Protein AF-A0A0D7AFC8-F1 (afdb_monomer)

pLDDT: mean 70.78, std 16.44, range [33.38, 91.06]

Solvent-accessible surface area (backbone atoms only — not comparable to full-atom values): 15490 Å² total; per-residue (Å²): 134,84,82,78,80,70,77,80,71,70,56,62,35,82,49,77,94,44,38,71,63,29,52,57,39,50,52,52,54,30,49,77,70,73,20,37,45,47,73,70,63,73,47,41,63,66,60,44,49,52,50,47,51,52,46,58,63,51,59,78,77,57,95,83,78,91,88,75,57,93,81,66,42,51,67,58,44,44,53,49,35,51,49,59,53,56,73,32,40,27,69,70,56,53,49,51,53,44,40,72,74,75,46,57,46,83,88,54,100,85,62,53,71,67,57,52,53,48,50,54,51,51,48,44,51,53,46,35,74,75,36,95,78,59,48,54,40,56,46,21,51,53,55,56,67,15,46,47,82,49,85,67,46,39,60,48,44,54,50,56,66,72,67,56,53,98,89,54,79,62,38,39,67,59,48,48,52,54,51,53,52,49,54,53,45,63,78,58,64,68,91,83,88,79,95,73,95,79,77,86,84,69,84,29,56,13,92,90,68,44,85,40,100,44,34,46,66,59,50,51,53,52,51,52,53,52,54,50,54,56,54,58,57,65,64,69,76,76,81,86,82,88,75,90,78,90,78,89,78,92,88,134

Sequence (252 aa):
MAESTQPSACPVLTGENNFTIWKIRIKAKLASAKVAGIAYGIDTRESITAAVAAATAASISTVGLSTIQPTDSWDIRDQKAHGIIVEHLSDSLVMALVIENHMKWDGIVGESLTDHITRIRSLGSQLRSMTKSVDDEFAAFLLLHSLPSEEPWSTLRTSILNSIPANSKLTFTDAETRIMLQASSTSSSSPAPASKARKLRVTKHCEVHGDCGHSTEDCNALKAAKSARSAGKAAKAKVKVGSSDSDSDSDI

Secondary structure (DSSP, 8-state):
--------PPPPB-SHHHHHHHHHHHHHHHHHTT-HHHHTTSS-HHHHHHHHHHHHHHTTT-S---S--TT--HHHHHHHHHHHHHHTB-HHHHHHHHHHHHS----STTS-HHHHHHHHHHHHHHHHHH-TT--HHHHHHHHHHHS-SSTTHHHHHHHHHHTS-TT----HHHHHHHHHHHHHHHHH-S---SS---------EETTTEE-SS-HHHHHHHHHHHHHHHHHHHHTTSS-------------

Organism: NCBI:txid1128425

Mean predicted aligned error: 20.65 Å

Structure (mmCIF, N/CA/C/O backbone):
data_AF-A0A0D7AFC8-F1
#
_entry.id   AF-A0A0D7AFC8-F1
#
loop_
_atom_site.group_PDB
_atom_site.id
_atom_site.type_symbol
_atom_site.label_atom_id
_atom_site.label_alt_id
_atom_site.label_comp_id
_atom_site.label_asym_id
_atom_site.label_entity_id
_atom_site.label_seq_id
_atom_site.pdbx_PDB_ins_code
_atom_site.Cartn_x
_atom_site.Cartn_y
_atom_site.Cartn_z
_atom_site.occupancy
_atom_site.B_iso_or_equiv
_atom_site.auth_seq_id
_atom_site.auth_comp_id
_atom_site.auth_asym_id
_atom_site.auth_atom_id
_atom_site.pdbx_PDB_model_num
ATOM 1 N N . MET A 1 1 ? 0.749 -40.251 -30.154 1.00 34.06 1 MET A N 1
ATOM 2 C CA . MET A 1 1 ? 0.420 -39.613 -28.866 1.00 34.06 1 MET A CA 1
ATOM 3 C C . MET A 1 1 ? 1.149 -38.285 -28.829 1.00 34.06 1 MET A C 1
ATOM 5 O O . MET A 1 1 ? 2.367 -38.293 -28.916 1.00 34.06 1 MET A O 1
ATOM 9 N N . ALA A 1 2 ? 0.423 -37.168 -28.852 1.00 34.78 2 ALA A N 1
ATOM 10 C CA . ALA A 1 2 ? 1.022 -35.841 -28.755 1.00 34.78 2 ALA A CA 1
ATOM 11 C C . ALA A 1 2 ? 1.069 -35.462 -27.272 1.00 34.78 2 ALA A C 1
ATOM 13 O O . ALA A 1 2 ? 0.046 -35.108 -26.685 1.00 34.78 2 ALA A O 1
ATOM 14 N N . GLU A 1 3 ? 2.247 -35.620 -26.672 1.00 33.38 3 GLU A N 1
ATOM 15 C CA . GLU A 1 3 ? 2.567 -35.095 -25.348 1.00 33.38 3 GLU A CA 1
ATOM 16 C C . GLU A 1 3 ? 2.323 -33.583 -25.385 1.00 33.38 3 GLU A C 1
ATOM 18 O O . GLU A 1 3 ? 3.039 -32.824 -26.041 1.00 33.38 3 GLU A O 1
ATOM 23 N N . SER A 1 4 ? 1.238 -33.146 -24.755 1.00 39.28 4 SER A N 1
ATOM 24 C CA . SER A 1 4 ?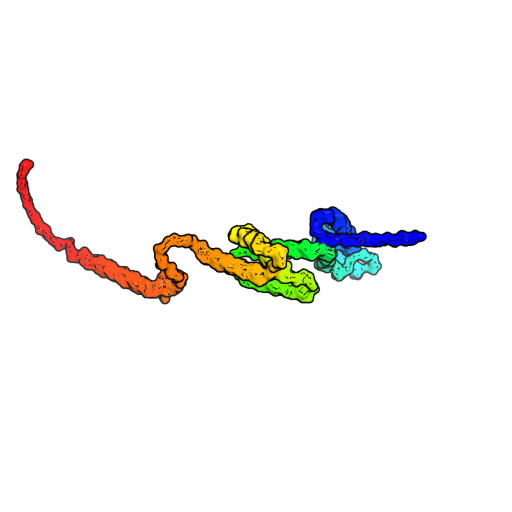 0.919 -31.732 -24.627 1.00 39.28 4 SER A CA 1
ATOM 25 C C . SER A 1 4 ? 1.828 -31.161 -23.548 1.00 39.28 4 SER A C 1
ATOM 27 O O . SER A 1 4 ? 1.472 -31.154 -22.372 1.00 39.28 4 SER A O 1
ATOM 29 N N . THR A 1 5 ? 3.027 -30.726 -23.941 1.00 40.16 5 THR A N 1
ATOM 30 C CA . THR A 1 5 ? 3.940 -29.959 -23.089 1.00 40.16 5 THR A CA 1
ATOM 31 C C . THR A 1 5 ? 3.217 -28.696 -22.635 1.0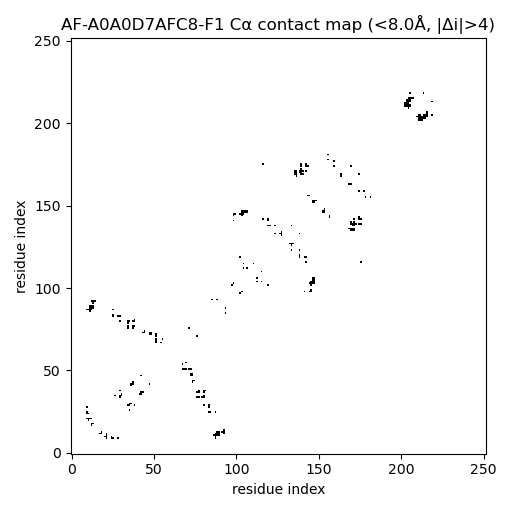0 40.16 5 THR A C 1
ATOM 33 O O . THR A 1 5 ? 3.169 -27.699 -23.357 1.00 40.16 5 THR A O 1
ATOM 36 N N . GLN A 1 6 ? 2.609 -28.735 -21.447 1.00 41.72 6 GLN A N 1
ATOM 37 C CA . GLN A 1 6 ? 2.084 -27.530 -20.827 1.00 41.72 6 GLN A CA 1
ATOM 38 C C . GLN A 1 6 ? 3.257 -26.565 -20.610 1.00 41.72 6 GLN A C 1
ATOM 40 O O . GLN A 1 6 ? 4.255 -26.958 -19.994 1.00 41.72 6 GLN A O 1
ATOM 45 N N . PRO A 1 7 ? 3.181 -25.312 -21.092 1.00 47.53 7 PRO A N 1
ATOM 46 C CA . PRO A 1 7 ? 4.185 -24.316 -20.763 1.00 47.53 7 PRO A CA 1
ATOM 47 C C . PRO A 1 7 ? 4.187 -24.159 -19.244 1.00 47.53 7 PRO A C 1
ATOM 49 O O . PRO A 1 7 ? 3.159 -23.855 -18.642 1.00 47.53 7 PRO A O 1
ATOM 52 N N . SER A 1 8 ? 5.330 -24.428 -18.613 1.00 55.66 8 SER A N 1
ATOM 53 C CA . SER A 1 8 ? 5.480 -24.364 -17.164 1.00 55.66 8 SER A CA 1
ATOM 54 C C . SER A 1 8 ? 5.096 -22.965 -16.674 1.00 55.66 8 SER A C 1
ATOM 56 O O . SER A 1 8 ? 5.871 -22.018 -16.831 1.00 55.66 8 SER A O 1
ATOM 58 N N . ALA A 1 9 ? 3.896 -22.820 -16.113 1.00 72.81 9 ALA A N 1
ATOM 59 C CA . ALA A 1 9 ? 3.396 -21.538 -15.633 1.00 72.81 9 ALA A CA 1
ATOM 60 C C . ALA A 1 9 ? 4.368 -20.953 -14.597 1.00 72.81 9 ALA A C 1
ATOM 62 O O . ALA A 1 9 ? 4.919 -21.680 -13.763 1.00 72.81 9 ALA A O 1
ATOM 63 N N . CYS A 1 10 ? 4.628 -19.648 -14.657 1.00 75.88 10 CYS A N 1
ATOM 64 C CA . CYS A 1 10 ? 5.396 -18.987 -13.606 1.00 75.88 10 CYS A CA 1
ATOM 65 C C . CYS A 1 10 ? 4.583 -19.086 -12.304 1.00 75.88 10 CYS A C 1
ATOM 67 O O . CYS A 1 10 ? 3.431 -18.658 -12.297 1.00 75.88 10 CYS A O 1
ATOM 69 N N . PRO A 1 11 ? 5.113 -19.706 -11.236 1.00 82.38 11 PRO A N 1
ATOM 70 C CA . PRO A 1 11 ? 4.393 -19.812 -9.980 1.00 82.38 11 PRO A CA 1
ATOM 71 C C . PRO A 1 11 ? 4.247 -18.422 -9.368 1.00 82.38 11 PRO A C 1
ATOM 73 O O . PRO A 1 11 ? 5.033 -17.525 -9.663 1.00 82.38 11 PRO A O 1
ATOM 76 N N . VAL A 1 12 ? 3.264 -18.264 -8.493 1.00 86.44 12 VAL A N 1
ATOM 77 C CA . VAL A 1 12 ? 3.117 -17.074 -7.655 1.00 86.44 12 VAL A CA 1
ATOM 78 C C . VAL A 1 12 ? 4.062 -17.208 -6.459 1.00 86.44 12 VAL A C 1
ATOM 80 O O . VAL A 1 12 ? 4.096 -18.264 -5.826 1.00 86.44 12 VAL A O 1
ATOM 83 N N . LEU A 1 13 ? 4.851 -16.179 -6.147 1.00 76.06 13 LEU A N 1
ATOM 84 C CA . LEU A 1 13 ? 5.714 -16.156 -4.967 1.00 76.06 13 LEU A CA 1
ATOM 85 C C . LEU A 1 13 ? 4.842 -16.059 -3.720 1.00 76.06 13 LEU A C 1
ATOM 87 O O . LEU A 1 13 ? 4.108 -15.088 -3.549 1.00 76.06 13 LEU A O 1
ATOM 91 N N . THR A 1 14 ? 4.932 -17.053 -2.846 1.00 74.19 14 THR A N 1
ATOM 92 C CA . THR A 1 14 ? 4.165 -17.106 -1.593 1.00 74.19 14 THR A CA 1
ATOM 93 C C . THR A 1 14 ? 5.065 -16.965 -0.374 1.00 74.19 14 THR A C 1
ATOM 95 O O . THR A 1 14 ? 4.594 -16.564 0.683 1.00 74.19 14 THR A O 1
ATOM 98 N N . GLY A 1 15 ? 6.358 -17.265 -0.518 1.00 67.94 15 GLY A N 1
ATOM 99 C CA . GLY A 1 15 ? 7.346 -17.138 0.544 1.00 67.94 15 GLY A CA 1
ATOM 100 C C . GLY A 1 15 ? 8.711 -17.687 0.129 1.00 67.94 15 GLY A C 1
ATOM 101 O O . GLY A 1 15 ? 8.989 -17.926 -1.047 1.00 67.94 15 GLY A O 1
ATOM 102 N N . GLU A 1 16 ? 9.584 -17.905 1.107 1.00 70.56 16 GLU A N 1
ATOM 103 C CA . GLU A 1 16 ? 10.955 -18.384 0.877 1.00 70.56 16 GLU A CA 1
ATOM 104 C C . GLU A 1 16 ? 10.998 -19.799 0.284 1.00 70.56 16 GLU A C 1
ATOM 106 O O . GLU A 1 16 ? 11.852 -20.120 -0.544 1.00 70.56 16 GLU A O 1
ATOM 111 N N . ASN A 1 17 ? 10.021 -20.629 0.652 1.00 67.38 17 ASN A N 1
ATOM 112 C CA . ASN A 1 17 ? 9.897 -22.025 0.241 1.00 67.38 17 ASN A CA 1
ATOM 113 C C . ASN A 1 17 ? 9.817 -22.217 -1.282 1.00 67.38 17 ASN A C 1
ATOM 115 O O . ASN A 1 17 ? 10.233 -23.259 -1.787 1.00 67.38 17 ASN A O 1
ATOM 119 N N . ASN A 1 18 ? 9.297 -21.233 -2.021 1.00 80.12 18 ASN A N 1
ATOM 120 C CA . ASN A 1 18 ? 9.203 -21.290 -3.478 1.00 80.12 18 ASN A CA 1
ATOM 121 C C . ASN A 1 18 ? 10.034 -20.221 -4.202 1.00 80.12 18 ASN A C 1
ATOM 123 O O . ASN A 1 18 ? 9.999 -20.157 -5.435 1.00 80.12 18 ASN A O 1
ATOM 127 N N . PHE A 1 19 ? 10.848 -19.453 -3.471 1.00 76.56 19 PHE A N 1
ATOM 128 C CA . PHE A 1 19 ? 11.640 -18.351 -4.013 1.00 76.56 19 PHE A CA 1
ATOM 129 C C . PHE A 1 19 ? 12.618 -18.786 -5.106 1.00 76.56 19 PHE A C 1
ATOM 131 O O . PHE A 1 19 ? 12.692 -18.147 -6.151 1.00 76.56 19 PHE A O 1
ATOM 138 N N . THR A 1 20 ? 13.344 -19.891 -4.923 1.00 78.81 20 THR A N 1
ATOM 139 C CA . THR A 1 20 ? 14.350 -20.345 -5.901 1.00 78.81 20 THR A CA 1
ATOM 140 C C . THR A 1 20 ? 13.721 -20.686 -7.253 1.00 78.81 20 THR A C 1
ATOM 142 O O . THR A 1 20 ? 14.212 -20.258 -8.300 1.00 78.81 20 THR A O 1
ATOM 145 N N . ILE A 1 21 ? 12.602 -21.415 -7.239 1.00 82.75 21 ILE A N 1
ATOM 146 C CA . ILE A 1 21 ? 11.888 -21.814 -8.458 1.00 82.75 21 ILE A CA 1
ATOM 147 C C . ILE A 1 21 ? 11.209 -20.593 -9.087 1.00 82.75 21 ILE A C 1
ATOM 149 O O . ILE A 1 21 ? 11.281 -20.409 -10.305 1.00 82.75 21 ILE A O 1
ATOM 153 N N . TRP A 1 22 ? 10.586 -19.744 -8.264 1.00 86.62 22 TRP A N 1
ATOM 154 C CA . TRP A 1 22 ? 9.990 -18.487 -8.705 1.00 86.62 22 TRP A CA 1
ATOM 155 C C . TRP A 1 22 ? 11.016 -17.601 -9.406 1.00 86.62 22 TRP A C 1
ATOM 157 O O . TRP A 1 22 ? 10.797 -17.183 -10.539 1.00 86.62 22 TRP A O 1
ATOM 167 N N . LYS A 1 23 ? 12.182 -17.406 -8.781 1.00 79.88 23 LYS A N 1
ATOM 168 C CA . LYS A 1 23 ? 13.287 -16.601 -9.301 1.00 79.88 23 LYS A CA 1
ATOM 169 C C . LYS A 1 23 ? 13.697 -17.073 -10.689 1.00 79.88 23 LYS A C 1
ATOM 171 O O . LYS A 1 23 ? 13.782 -16.255 -11.595 1.00 79.88 23 LYS A O 1
ATOM 176 N N . ILE A 1 24 ? 13.914 -18.372 -10.891 1.00 85.88 24 ILE A N 1
ATOM 177 C CA . ILE A 1 24 ? 14.302 -18.917 -12.204 1.00 85.88 24 ILE A CA 1
ATOM 178 C C . ILE A 1 24 ? 13.226 -18.628 -13.262 1.00 85.88 24 ILE A C 1
ATOM 180 O O . ILE A 1 24 ? 13.541 -18.168 -14.361 1.00 85.88 24 ILE A O 1
ATOM 184 N N . ARG A 1 25 ? 11.951 -18.855 -12.932 1.00 86.12 25 ARG A N 1
ATOM 185 C CA . ARG A 1 25 ? 10.841 -18.696 -13.882 1.00 86.12 25 ARG A CA 1
ATOM 186 C C . ARG A 1 25 ? 10.536 -17.231 -14.195 1.00 86.12 25 ARG A C 1
ATOM 188 O O . ARG A 1 25 ? 10.345 -16.898 -15.364 1.00 86.12 25 ARG A O 1
ATOM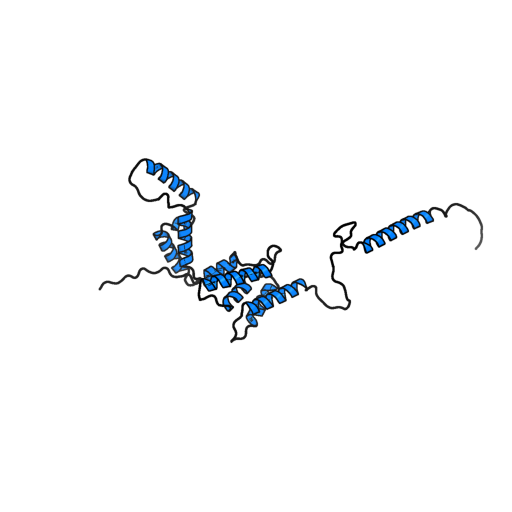 195 N N . ILE A 1 26 ? 10.593 -16.340 -13.204 1.00 86.00 26 ILE A N 1
ATOM 196 C CA . ILE A 1 26 ? 10.408 -14.903 -13.425 1.00 86.00 26 ILE A CA 1
ATOM 197 C C . ILE A 1 26 ? 11.561 -14.320 -14.251 1.00 86.00 26 ILE A C 1
ATOM 199 O O . ILE A 1 26 ? 11.307 -13.519 -15.148 1.00 86.00 26 ILE A O 1
ATOM 203 N N . LYS A 1 27 ? 12.812 -14.792 -14.065 1.00 83.75 27 LYS A N 1
ATOM 204 C CA . LYS A 1 27 ? 13.937 -14.420 -14.948 1.00 83.75 27 LYS A CA 1
ATOM 205 C C . LYS A 1 27 ? 13.625 -14.758 -16.405 1.00 83.75 27 LYS A C 1
ATOM 207 O O . LYS A 1 27 ? 13.810 -13.915 -17.279 1.00 83.75 27 LYS A O 1
ATOM 212 N N . ALA A 1 28 ? 13.145 -15.977 -16.657 1.00 87.38 28 ALA A N 1
ATOM 213 C CA . ALA A 1 28 ? 12.810 -16.433 -18.001 1.00 87.38 28 ALA A CA 1
ATOM 214 C C . ALA A 1 28 ? 11.655 -15.620 -18.617 1.00 87.38 28 ALA A C 1
ATOM 216 O O . ALA A 1 28 ? 11.734 -15.243 -19.786 1.00 87.38 28 ALA A O 1
ATOM 217 N N . LYS A 1 29 ? 10.623 -15.280 -17.829 1.00 87.69 29 LYS A N 1
ATOM 218 C CA . LYS A 1 29 ? 9.482 -14.460 -18.281 1.00 87.69 29 LYS A CA 1
ATOM 219 C C . LYS A 1 29 ? 9.875 -13.006 -18.573 1.00 87.69 29 LYS A C 1
ATOM 221 O O . LYS A 1 29 ? 9.431 -12.436 -19.565 1.00 87.69 29 LYS A O 1
ATOM 226 N N . LEU A 1 30 ? 10.759 -12.412 -17.771 1.00 86.00 30 LEU A N 1
ATOM 227 C CA . LEU A 1 30 ? 11.301 -11.073 -18.036 1.00 86.00 30 LEU A CA 1
ATOM 228 C C . LEU A 1 30 ? 12.190 -11.055 -19.291 1.00 86.00 30 LEU A C 1
ATOM 230 O O . LEU A 1 30 ? 12.148 -10.098 -20.069 1.00 86.00 30 LEU A O 1
ATOM 234 N N . ALA A 1 31 ? 12.969 -12.119 -19.516 1.00 86.81 31 ALA A N 1
ATOM 235 C CA . ALA A 1 31 ? 13.799 -12.262 -20.709 1.00 86.81 31 ALA A CA 1
ATOM 236 C C . ALA A 1 31 ? 12.949 -12.415 -21.980 1.00 86.81 31 ALA A C 1
ATOM 238 O O . ALA A 1 31 ? 13.201 -11.724 -22.966 1.00 86.81 31 ALA A O 1
ATOM 239 N N . SER A 1 32 ? 11.895 -13.239 -21.948 1.00 86.12 32 SER A N 1
ATOM 240 C CA . SER A 1 32 ? 10.985 -13.401 -23.092 1.00 86.12 32 SER A CA 1
ATOM 241 C C . SER A 1 32 ? 10.198 -12.123 -23.406 1.00 86.12 32 SER A C 1
ATOM 243 O O . SER A 1 32 ? 9.940 -11.828 -24.572 1.00 86.12 32 SER A O 1
ATOM 245 N N . ALA A 1 33 ? 9.887 -11.312 -22.390 1.00 85.94 33 ALA A N 1
ATOM 246 C CA . ALA A 1 33 ? 9.269 -10.000 -22.557 1.00 85.94 33 ALA A CA 1
ATOM 247 C C . ALA A 1 33 ? 10.240 -8.882 -22.987 1.00 85.94 33 ALA A C 1
ATOM 249 O O . ALA A 1 33 ? 9.766 -7.763 -23.214 1.00 85.94 33 ALA A O 1
ATOM 250 N N . LYS A 1 34 ? 11.546 -9.174 -23.130 1.00 87.44 34 LYS A N 1
ATOM 251 C CA . LYS A 1 34 ? 12.632 -8.222 -23.450 1.00 87.44 34 LYS A CA 1
ATOM 252 C C . LYS A 1 34 ? 12.785 -7.077 -22.437 1.00 87.44 34 LYS A C 1
ATOM 254 O O . LYS A 1 34 ? 13.191 -5.979 -22.797 1.00 87.44 34 LYS A O 1
ATOM 259 N N . VAL A 1 35 ? 12.457 -7.334 -21.170 1.00 87.38 35 VAL A N 1
ATOM 260 C CA . VAL A 1 35 ? 12.534 -6.345 -20.075 1.00 87.38 35 VAL A CA 1
ATOM 261 C C . VAL A 1 35 ? 13.458 -6.784 -18.935 1.00 87.38 35 VAL A C 1
ATOM 263 O O . VAL A 1 35 ? 13.545 -6.118 -17.909 1.00 87.38 35 VAL A O 1
ATOM 266 N N . ALA A 1 36 ? 14.178 -7.898 -19.105 1.00 82.75 36 ALA A N 1
ATOM 267 C CA . ALA A 1 36 ? 15.135 -8.381 -18.113 1.00 82.75 36 ALA A CA 1
ATOM 268 C C . ALA A 1 36 ? 16.237 -7.355 -17.813 1.00 82.75 36 ALA A C 1
ATOM 270 O O . ALA A 1 36 ? 16.552 -7.144 -16.648 1.00 82.75 36 ALA A O 1
ATOM 271 N N . GLY A 1 37 ? 16.797 -6.697 -18.833 1.00 79.69 37 GLY A N 1
ATOM 272 C CA . GLY A 1 37 ? 17.850 -5.700 -18.622 1.00 79.69 37 GLY A CA 1
ATOM 273 C C . GLY A 1 37 ? 17.380 -4.509 -17.783 1.00 79.69 37 GLY A C 1
ATOM 274 O O . GLY A 1 37 ? 18.130 -4.048 -16.929 1.00 79.69 37 GLY A O 1
ATOM 275 N N . ILE A 1 38 ? 16.113 -4.103 -17.920 1.00 82.06 38 ILE A N 1
ATOM 276 C CA . ILE A 1 38 ? 15.482 -3.069 -17.085 1.00 82.06 38 ILE A CA 1
ATOM 277 C C . ILE A 1 38 ? 15.334 -3.568 -15.641 1.00 82.06 38 ILE A C 1
ATOM 279 O O . ILE A 1 38 ? 15.817 -2.930 -14.712 1.00 82.06 38 ILE A O 1
ATOM 283 N N . ALA A 1 39 ? 14.757 -4.760 -15.452 1.00 79.25 39 ALA A N 1
ATOM 284 C CA . ALA A 1 39 ? 14.511 -5.337 -14.126 1.00 79.25 39 ALA A CA 1
ATOM 285 C C . ALA A 1 39 ? 15.793 -5.602 -13.309 1.00 79.25 39 ALA A C 1
ATOM 287 O O . ALA A 1 39 ? 15.749 -5.618 -12.081 1.00 79.25 39 ALA A O 1
ATOM 288 N N . TYR A 1 40 ? 16.930 -5.833 -13.975 1.00 82.19 40 TYR A N 1
ATOM 289 C CA . TYR A 1 40 ? 18.234 -6.030 -13.329 1.00 82.19 40 TYR A CA 1
ATOM 290 C C . TYR A 1 40 ? 19.108 -4.768 -13.302 1.00 82.19 40 TYR A C 1
ATOM 292 O O . TYR A 1 40 ? 20.249 -4.849 -12.852 1.00 82.19 40 TYR A O 1
ATOM 300 N N . GLY A 1 41 ? 18.609 -3.625 -13.786 1.00 76.69 41 GLY A N 1
ATOM 301 C CA . GLY A 1 41 ? 19.356 -2.363 -13.813 1.00 76.69 41 GLY A CA 1
ATOM 302 C C . GLY A 1 41 ? 20.531 -2.333 -14.798 1.00 76.69 41 GLY A C 1
ATOM 303 O O . GLY A 1 41 ? 21.399 -1.474 -14.686 1.00 76.69 41 GLY A O 1
ATOM 304 N N . ILE A 1 42 ? 20.573 -3.265 -15.753 1.00 81.19 42 ILE A N 1
ATOM 305 C CA . ILE A 1 42 ? 21.558 -3.292 -16.846 1.00 81.19 42 ILE A CA 1
ATOM 306 C C . ILE A 1 42 ? 21.209 -2.208 -17.876 1.00 81.19 42 ILE A C 1
ATOM 308 O O . ILE A 1 42 ? 22.087 -1.508 -18.376 1.00 81.19 42 ILE A O 1
ATOM 312 N N . ASP A 1 43 ? 19.914 -2.045 -18.153 1.00 83.31 43 ASP A N 1
ATOM 313 C CA . ASP A 1 43 ? 19.380 -1.045 -19.072 1.00 83.31 43 ASP A CA 1
ATOM 314 C C . ASP A 1 43 ? 18.895 0.180 -18.281 1.00 83.31 43 ASP A C 1
ATOM 316 O O . ASP A 1 43 ? 17.760 0.226 -17.795 1.00 83.31 43 ASP A O 1
ATOM 320 N N . THR A 1 44 ? 19.751 1.192 -18.133 1.00 84.38 44 THR A N 1
ATOM 321 C CA . THR A 1 44 ? 19.359 2.441 -17.462 1.00 84.38 44 THR A CA 1
ATOM 322 C C . THR A 1 44 ? 18.497 3.325 -18.362 1.00 84.38 44 THR A C 1
ATOM 324 O O . THR A 1 44 ? 18.473 3.179 -19.593 1.00 84.38 44 THR A O 1
ATOM 327 N N . ARG A 1 45 ? 17.805 4.290 -17.745 1.00 82.88 45 ARG A N 1
ATOM 328 C CA . ARG A 1 45 ? 16.997 5.286 -18.455 1.00 82.88 45 ARG A CA 1
ATOM 329 C C . ARG A 1 45 ? 17.827 6.036 -19.489 1.00 82.88 45 ARG A C 1
ATOM 331 O O . ARG A 1 45 ? 17.358 6.227 -20.609 1.00 82.88 45 ARG A O 1
ATOM 338 N N . GLU A 1 46 ? 19.061 6.404 -19.156 1.00 82.44 46 GLU A N 1
ATOM 339 C CA . GLU A 1 46 ? 19.968 7.139 -20.040 1.00 82.44 46 GLU A CA 1
ATOM 340 C C . GLU A 1 46 ? 20.404 6.288 -21.237 1.00 82.44 46 GLU A C 1
ATOM 342 O O . GLU A 1 46 ? 20.318 6.753 -22.373 1.00 82.44 46 GLU A O 1
ATOM 347 N N . SER A 1 47 ? 20.805 5.032 -21.001 1.00 82.44 47 SER A N 1
ATOM 348 C CA . SER A 1 47 ? 21.239 4.098 -22.053 1.00 82.44 47 SER A CA 1
ATOM 349 C C . SER A 1 47 ? 20.131 3.857 -23.083 1.00 82.44 47 SER A C 1
ATOM 351 O O . SER A 1 47 ? 20.334 3.952 -24.295 1.00 82.44 47 SER A O 1
ATOM 353 N N . ILE A 1 48 ? 18.912 3.633 -22.593 1.00 82.44 48 ILE A N 1
ATOM 354 C CA . ILE A 1 48 ? 17.745 3.355 -23.428 1.00 82.44 48 ILE A CA 1
ATOM 355 C C . ILE A 1 48 ? 17.287 4.609 -24.175 1.00 82.44 48 ILE A C 1
ATOM 357 O O . ILE A 1 48 ? 16.983 4.536 -25.365 1.00 82.44 48 ILE A O 1
ATOM 361 N N . THR A 1 49 ? 17.283 5.765 -23.510 1.00 83.56 49 THR A N 1
ATOM 362 C CA . THR A 1 49 ? 16.932 7.045 -24.143 1.00 83.56 49 THR A CA 1
ATOM 363 C C . THR A 1 49 ? 17.928 7.399 -25.250 1.00 83.56 49 THR A C 1
ATOM 365 O O . THR A 1 49 ? 17.513 7.785 -26.342 1.00 83.56 49 THR A O 1
ATOM 368 N N . ALA A 1 50 ? 19.230 7.197 -25.020 1.00 81.75 50 ALA A N 1
ATOM 369 C CA . ALA A 1 50 ? 20.267 7.406 -26.027 1.00 81.75 50 ALA A CA 1
ATOM 370 C C . ALA A 1 50 ? 20.126 6.440 -27.218 1.00 81.75 50 ALA A C 1
ATOM 372 O O . ALA A 1 50 ? 20.228 6.866 -28.369 1.00 81.75 50 ALA A O 1
ATOM 373 N N . ALA A 1 51 ? 19.828 5.161 -26.965 1.00 78.31 51 ALA A N 1
ATOM 374 C CA . ALA A 1 51 ? 19.602 4.169 -28.016 1.00 78.31 51 ALA A CA 1
ATOM 375 C C . ALA A 1 51 ? 18.358 4.481 -28.868 1.00 78.31 51 ALA A C 1
ATOM 377 O O . ALA A 1 51 ? 18.405 4.356 -30.091 1.00 78.31 51 ALA A O 1
ATOM 378 N N . VAL A 1 52 ? 17.259 4.931 -28.248 1.00 76.44 52 VAL A N 1
ATOM 379 C CA . VAL A 1 52 ? 16.043 5.367 -28.959 1.00 76.44 52 VAL A CA 1
ATOM 380 C C . VAL A 1 52 ? 16.319 6.622 -29.789 1.00 76.44 52 VAL A C 1
ATOM 382 O O . VAL A 1 52 ? 15.897 6.689 -30.943 1.00 76.44 52 VAL A O 1
ATOM 385 N N . ALA A 1 53 ? 17.063 7.596 -29.254 1.00 77.44 53 ALA A N 1
ATOM 386 C CA . ALA A 1 53 ? 17.453 8.797 -29.993 1.00 77.44 53 ALA A CA 1
ATOM 387 C C . ALA A 1 53 ? 18.337 8.457 -31.208 1.00 77.44 53 ALA A C 1
ATOM 389 O O . ALA A 1 53 ? 18.082 8.942 -32.311 1.00 77.44 53 ALA A O 1
ATOM 390 N N . ALA A 1 54 ? 19.314 7.561 -31.036 1.00 75.31 54 ALA A N 1
ATOM 391 C CA . ALA A 1 54 ? 20.162 7.069 -32.120 1.00 75.31 54 ALA A CA 1
ATOM 392 C C . ALA A 1 54 ? 19.361 6.292 -33.182 1.00 75.31 54 ALA A C 1
ATOM 394 O O . ALA A 1 54 ? 19.556 6.503 -34.378 1.00 75.31 54 ALA A O 1
ATOM 395 N N . ALA A 1 55 ? 18.415 5.444 -32.766 1.00 69.88 55 ALA A N 1
ATOM 396 C CA . ALA A 1 55 ? 17.528 4.714 -33.673 1.00 69.88 55 ALA A CA 1
ATOM 397 C C . ALA A 1 55 ? 16.570 5.648 -34.430 1.00 69.88 55 ALA A C 1
ATOM 399 O O . ALA A 1 55 ? 16.322 5.447 -35.619 1.00 69.88 55 ALA A O 1
ATOM 400 N N . THR A 1 56 ? 16.070 6.697 -33.774 1.00 68.25 56 THR A N 1
ATOM 401 C CA . THR A 1 56 ? 15.215 7.721 -34.397 1.00 68.25 56 THR A CA 1
ATOM 402 C C . THR A 1 56 ? 15.995 8.523 -35.440 1.00 68.25 56 THR A C 1
ATOM 404 O O . THR A 1 56 ? 15.490 8.750 -36.535 1.00 68.25 56 THR A O 1
ATOM 407 N N . ALA A 1 57 ? 17.250 8.879 -35.149 1.00 67.31 57 ALA A N 1
ATOM 408 C CA . ALA A 1 57 ? 18.137 9.546 -36.102 1.00 67.31 57 ALA A CA 1
ATOM 409 C C . ALA A 1 57 ? 18.519 8.640 -37.291 1.00 67.31 57 ALA A C 1
ATOM 411 O O . ALA A 1 57 ? 18.563 9.104 -38.428 1.00 67.31 57 ALA A O 1
ATOM 412 N N . ALA A 1 58 ? 18.741 7.342 -37.053 1.00 63.53 58 ALA A N 1
ATOM 413 C CA . ALA A 1 58 ? 19.054 6.363 -38.099 1.00 63.53 58 ALA A CA 1
ATOM 414 C C . ALA A 1 58 ? 17.844 6.016 -38.991 1.00 63.53 58 ALA A C 1
ATOM 416 O O . ALA A 1 58 ? 18.006 5.761 -40.184 1.00 63.53 58 ALA A O 1
ATOM 417 N N . SER A 1 59 ? 16.624 6.069 -38.444 1.00 55.91 59 SER A N 1
ATOM 418 C CA . SER A 1 59 ? 15.377 5.777 -39.175 1.00 55.91 59 SER A CA 1
ATOM 419 C C . SER A 1 59 ? 15.044 6.801 -40.270 1.00 55.91 59 SER A C 1
ATOM 421 O O . SER A 1 59 ? 14.172 6.542 -41.094 1.00 55.91 59 SER A O 1
ATOM 423 N N . ILE A 1 60 ? 15.742 7.942 -40.319 1.00 53.59 60 ILE A N 1
ATOM 424 C CA . ILE A 1 60 ? 15.579 8.957 -41.373 1.00 53.59 60 ILE A CA 1
ATOM 425 C C . ILE A 1 60 ? 16.325 8.557 -42.66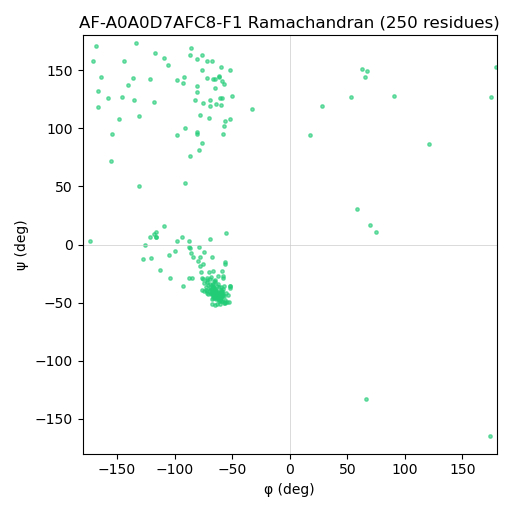7 1.00 53.59 60 ILE A C 1
ATOM 427 O O . ILE A 1 60 ? 16.019 9.104 -43.723 1.00 53.59 60 ILE A O 1
ATOM 431 N N . SER A 1 61 ? 17.231 7.563 -42.639 1.00 51.72 61 SER A N 1
ATOM 432 C CA . SER A 1 61 ? 18.077 7.240 -43.805 1.00 51.72 61 SER A CA 1
ATOM 433 C C . SER A 1 61 ? 17.973 5.830 -44.394 1.00 51.72 61 SER A C 1
ATOM 435 O O . SER A 1 61 ? 18.469 5.644 -45.502 1.00 51.72 61 SER A O 1
ATOM 437 N N . THR A 1 62 ? 17.329 4.837 -43.774 1.00 42.72 62 THR A N 1
ATOM 438 C CA . THR A 1 62 ? 17.270 3.490 -44.384 1.00 42.72 62 THR A CA 1
ATOM 439 C C . THR A 1 62 ? 16.113 2.630 -43.874 1.00 42.72 62 THR A C 1
ATOM 441 O O . THR A 1 62 ? 15.965 2.376 -42.681 1.00 42.72 62 THR A O 1
ATOM 444 N N . VAL A 1 63 ? 15.314 2.114 -44.815 1.00 52.56 63 VAL A N 1
ATOM 445 C CA . VAL A 1 63 ? 14.308 1.072 -44.581 1.00 52.56 63 VAL A CA 1
ATOM 446 C C . VAL A 1 63 ? 15.029 -0.247 -44.302 1.00 52.56 63 VAL A C 1
ATOM 448 O O . VAL A 1 63 ? 15.596 -0.848 -45.210 1.00 52.56 63 VAL A O 1
ATOM 451 N N . GLY A 1 64 ? 14.975 -0.706 -43.051 1.00 58.34 64 GLY A N 1
ATOM 452 C CA . GLY A 1 64 ? 15.207 -2.109 -42.701 1.00 58.34 64 GLY A CA 1
ATOM 453 C C . GLY A 1 64 ? 16.353 -2.374 -41.728 1.00 58.34 64 GLY A C 1
ATOM 454 O O . GLY A 1 64 ? 17.437 -2.739 -42.160 1.00 58.34 64 GLY A O 1
ATOM 455 N N . LEU A 1 65 ? 16.067 -2.301 -40.420 1.00 43.34 65 LEU A N 1
ATOM 456 C CA . LEU A 1 65 ? 16.537 -3.262 -39.407 1.00 43.34 65 LEU A CA 1
ATOM 457 C C . LEU A 1 65 ? 15.754 -3.056 -38.091 1.00 43.34 65 LEU A C 1
ATOM 459 O O . LEU A 1 65 ? 15.788 -1.980 -37.500 1.00 43.34 65 LEU A O 1
ATOM 463 N N . SER A 1 66 ? 15.017 -4.076 -37.636 1.00 56.81 66 SER A N 1
ATOM 464 C CA . SER A 1 66 ? 14.291 -4.089 -36.350 1.00 56.81 66 SER A CA 1
ATOM 465 C C . SER A 1 66 ? 15.260 -3.884 -35.173 1.00 56.81 66 SER A C 1
ATOM 467 O O . SER A 1 66 ? 16.341 -4.467 -35.177 1.00 56.81 66 SER A O 1
ATOM 469 N N . THR A 1 67 ? 14.932 -3.135 -34.109 1.00 55.53 67 THR A N 1
ATOM 470 C CA . THR A 1 67 ? 14.386 -3.743 -32.864 1.00 55.53 67 THR A CA 1
ATOM 471 C C . THR A 1 67 ? 13.921 -2.724 -31.792 1.00 55.53 67 THR A C 1
ATOM 473 O O . THR A 1 67 ? 13.473 -3.153 -30.737 1.00 55.53 67 THR A O 1
ATOM 476 N N . ILE A 1 68 ? 13.951 -1.403 -32.003 1.00 53.03 68 ILE A N 1
ATOM 477 C CA . ILE A 1 68 ? 13.450 -0.446 -30.989 1.00 53.03 68 ILE A CA 1
ATOM 478 C C . ILE A 1 68 ? 12.519 0.551 -31.669 1.00 53.03 68 ILE A C 1
ATOM 480 O O . ILE A 1 68 ? 12.958 1.345 -32.498 1.00 53.03 68 ILE A O 1
ATOM 484 N N . GLN A 1 69 ? 11.226 0.470 -31.364 1.00 55.06 69 GLN A N 1
ATOM 485 C CA . GLN A 1 69 ? 10.256 1.441 -31.856 1.00 55.06 69 GLN A CA 1
ATOM 486 C C . GLN A 1 69 ? 10.388 2.742 -31.043 1.00 55.06 69 GLN A C 1
ATOM 488 O O . GLN A 1 69 ? 10.697 2.689 -29.852 1.00 55.06 69 GLN A O 1
ATOM 493 N N . PRO A 1 70 ? 10.094 3.918 -31.622 1.00 53.69 70 PRO A N 1
ATOM 494 C CA . PRO A 1 70 ? 9.994 5.182 -30.879 1.00 53.69 70 PRO A CA 1
ATOM 495 C C . PRO A 1 70 ? 8.987 5.142 -29.712 1.00 53.69 70 PRO A C 1
ATOM 497 O O . PRO A 1 70 ? 9.012 5.997 -28.833 1.00 53.69 70 PRO A O 1
ATOM 500 N N . THR A 1 71 ? 8.114 4.132 -29.692 1.00 53.91 71 THR A N 1
ATOM 501 C CA . THR A 1 71 ? 7.159 3.823 -28.623 1.00 53.91 71 THR A CA 1
ATOM 502 C C . THR A 1 71 ? 7.727 2.934 -27.507 1.00 53.91 71 THR A C 1
ATOM 504 O O . THR A 1 71 ? 7.032 2.703 -26.527 1.00 53.91 71 THR A O 1
ATOM 507 N N . ASP A 1 72 ? 8.977 2.464 -27.588 1.00 65.44 72 ASP A N 1
ATOM 508 C CA . ASP A 1 72 ? 9.650 1.665 -26.552 1.00 65.44 72 ASP A CA 1
ATOM 509 C C . ASP A 1 72 ? 10.413 2.562 -25.560 1.00 65.44 72 ASP A C 1
ATOM 511 O O . ASP A 1 72 ? 11.618 2.382 -25.328 1.00 65.44 72 ASP A O 1
ATOM 515 N N . SER A 1 73 ? 9.742 3.557 -24.973 1.00 80.31 73 SER A N 1
ATOM 516 C CA . SER A 1 73 ? 10.372 4.380 -23.935 1.00 80.31 73 SER A CA 1
ATOM 517 C C . SER A 1 73 ? 10.813 3.508 -22.755 1.00 80.31 73 SER A C 1
ATOM 519 O O . SER A 1 73 ? 10.257 2.432 -22.503 1.00 80.31 73 SER A O 1
ATOM 521 N N . TRP A 1 74 ? 11.844 3.957 -22.034 1.00 85.94 74 TRP A N 1
ATOM 522 C CA . TRP A 1 74 ? 12.294 3.266 -20.825 1.00 85.94 74 TRP A CA 1
ATOM 523 C C . TRP A 1 74 ? 11.127 3.058 -19.849 1.00 85.94 74 TRP A C 1
ATOM 525 O O . TRP A 1 74 ? 10.934 1.944 -19.376 1.00 85.94 74 TRP A O 1
ATOM 535 N N . ASP A 1 75 ? 10.284 4.084 -19.666 1.00 83.06 75 ASP A N 1
ATOM 536 C CA . ASP A 1 75 ? 9.129 4.045 -18.760 1.00 83.06 75 ASP A CA 1
ATOM 537 C C . ASP A 1 75 ? 8.118 2.938 -19.137 1.00 83.06 75 ASP A C 1
ATOM 539 O O . ASP A 1 75 ? 7.568 2.273 -18.265 1.00 83.06 75 ASP A O 1
ATOM 543 N N . ILE A 1 76 ? 7.901 2.669 -20.433 1.00 86.00 76 ILE A N 1
ATOM 544 C CA . ILE A 1 76 ? 6.989 1.599 -20.885 1.00 86.00 76 ILE A CA 1
ATOM 545 C C . ILE A 1 76 ? 7.561 0.212 -20.571 1.00 86.00 76 ILE A C 1
ATOM 547 O O . ILE A 1 76 ? 6.829 -0.700 -20.174 1.00 86.00 76 ILE A O 1
ATOM 551 N N . ARG A 1 77 ? 8.874 0.032 -20.741 1.00 84.56 77 ARG A N 1
ATOM 552 C CA . ARG A 1 77 ? 9.545 -1.242 -20.446 1.00 84.56 77 ARG A CA 1
ATOM 553 C C . ARG A 1 77 ? 9.664 -1.487 -18.947 1.00 84.56 77 ARG A C 1
ATOM 555 O O . ARG A 1 77 ? 9.496 -2.629 -18.521 1.00 84.56 77 ARG A O 1
ATOM 562 N N . ASP A 1 78 ? 9.895 -0.431 -18.178 1.00 84.81 78 ASP A N 1
ATOM 563 C CA . ASP A 1 78 ? 9.906 -0.449 -16.719 1.00 84.81 78 ASP A CA 1
ATOM 564 C C . ASP A 1 78 ? 8.527 -0.812 -16.157 1.00 84.81 78 ASP A C 1
ATOM 566 O O . ASP A 1 78 ? 8.391 -1.814 -15.456 1.00 84.81 78 ASP A O 1
ATOM 570 N N . GLN A 1 79 ? 7.469 -0.128 -16.604 1.00 84.62 79 GLN A N 1
ATOM 571 C CA . GLN A 1 79 ? 6.095 -0.447 -16.208 1.00 84.62 79 GLN A CA 1
ATOM 572 C C . GLN A 1 79 ? 5.718 -1.897 -16.548 1.00 84.62 79 GLN A C 1
ATOM 574 O O . GLN A 1 79 ? 5.036 -2.578 -15.777 1.00 84.62 79 GLN A O 1
ATOM 579 N N . LYS A 1 80 ? 6.179 -2.404 -17.698 1.00 86.44 80 LYS A N 1
ATOM 580 C CA . LYS A 1 80 ? 5.967 -3.796 -18.111 1.00 86.44 80 LYS A CA 1
ATOM 581 C C . LYS A 1 80 ? 6.743 -4.786 -17.237 1.00 86.44 80 LYS A C 1
ATOM 583 O O . LYS A 1 80 ? 6.189 -5.825 -16.879 1.00 86.44 80 LYS A O 1
ATOM 588 N N . ALA A 1 81 ? 7.996 -4.489 -16.888 1.00 83.19 81 ALA A N 1
ATOM 589 C CA . ALA A 1 81 ? 8.783 -5.303 -15.962 1.00 83.19 81 ALA A CA 1
ATOM 590 C C . ALA A 1 81 ? 8.115 -5.364 -14.584 1.00 83.19 81 ALA A C 1
ATOM 592 O O . ALA A 1 81 ? 7.919 -6.453 -14.042 1.00 83.19 81 ALA A O 1
ATOM 593 N N . HIS A 1 82 ? 7.700 -4.206 -14.072 1.00 79.56 82 HIS A N 1
ATOM 594 C CA . HIS A 1 82 ? 6.990 -4.077 -12.810 1.00 79.56 82 HIS A CA 1
ATOM 595 C C . HIS A 1 82 ? 5.688 -4.889 -12.811 1.00 79.56 82 HIS A C 1
ATOM 597 O O . HIS A 1 82 ? 5.467 -5.701 -11.915 1.00 79.56 82 HIS A O 1
ATOM 603 N N . GLY A 1 83 ? 4.867 -4.761 -13.860 1.00 81.19 83 GLY A N 1
ATOM 604 C CA . GLY A 1 83 ? 3.629 -5.530 -14.007 1.00 81.19 83 GLY A CA 1
ATOM 605 C C . GLY A 1 83 ? 3.854 -7.045 -14.002 1.00 81.19 83 GLY A C 1
ATOM 606 O O . GLY A 1 83 ? 3.143 -7.763 -13.306 1.00 81.19 83 GLY A O 1
ATOM 607 N N . ILE A 1 84 ? 4.882 -7.533 -14.708 1.00 85.25 84 ILE A N 1
ATOM 608 C CA . ILE A 1 84 ? 5.235 -8.963 -14.717 1.00 85.25 84 ILE A CA 1
ATOM 609 C C . ILE A 1 84 ? 5.636 -9.441 -13.320 1.00 85.25 84 ILE A C 1
ATOM 611 O O . ILE A 1 84 ? 5.246 -10.536 -12.923 1.00 85.25 84 ILE A O 1
ATOM 615 N N . ILE A 1 85 ? 6.421 -8.658 -12.580 1.00 84.62 85 ILE A N 1
ATOM 616 C CA . ILE A 1 85 ? 6.850 -9.032 -11.229 1.00 84.62 85 ILE A CA 1
ATOM 617 C C . ILE A 1 85 ? 5.634 -9.096 -10.302 1.00 84.62 85 ILE A C 1
ATOM 619 O O . ILE A 1 85 ? 5.418 -10.137 -9.686 1.00 84.62 85 ILE A O 1
ATOM 623 N N . VAL A 1 86 ? 4.814 -8.040 -10.268 1.00 80.50 86 VAL A N 1
ATOM 624 C CA . VAL A 1 86 ? 3.619 -7.950 -9.411 1.00 80.50 86 VAL A CA 1
ATOM 625 C C . VAL A 1 86 ? 2.612 -9.062 -9.710 1.00 80.50 86 VAL A C 1
ATOM 627 O O . VAL A 1 86 ? 2.107 -9.671 -8.776 1.00 80.50 86 VAL A O 1
ATOM 630 N N . GLU 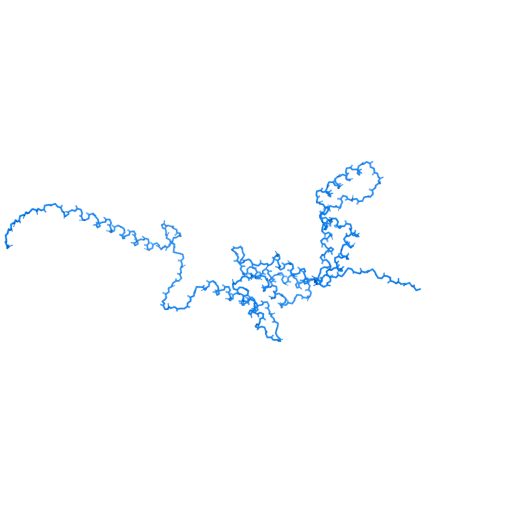A 1 87 ? 2.381 -9.404 -10.983 1.00 85.56 87 GLU A N 1
ATOM 631 C CA . GLU A 1 87 ? 1.470 -10.492 -11.388 1.00 85.56 87 GLU A CA 1
ATOM 632 C C . GLU A 1 87 ? 1.858 -11.857 -10.785 1.00 85.56 87 GLU A C 1
ATOM 634 O O . GLU A 1 87 ? 1.007 -12.724 -10.597 1.00 85.56 87 GLU A O 1
ATOM 639 N N . HIS A 1 88 ? 3.141 -12.065 -10.474 1.00 84.56 88 HIS A N 1
ATOM 640 C CA . HIS A 1 88 ? 3.635 -13.322 -9.903 1.00 84.56 88 HIS A CA 1
ATOM 641 C C . HIS A 1 88 ? 4.032 -13.180 -8.442 1.00 84.56 88 HIS A C 1
ATOM 643 O O . HIS A 1 88 ? 4.733 -14.049 -7.928 1.00 84.56 88 HIS A O 1
ATOM 649 N N . LEU A 1 89 ? 3.610 -12.122 -7.761 1.00 80.56 89 LEU A N 1
ATOM 650 C CA . LEU A 1 89 ? 3.679 -12.033 -6.311 1.00 80.56 89 LEU A CA 1
ATOM 651 C C . LEU A 1 89 ? 2.317 -12.404 -5.734 1.00 80.56 89 LEU A C 1
ATOM 653 O O . LEU A 1 89 ? 1.281 -12.077 -6.301 1.00 80.56 89 LEU A O 1
ATOM 657 N N . SER A 1 90 ? 2.309 -13.118 -4.611 1.00 79.69 90 SER A N 1
ATOM 658 C CA . SER A 1 90 ? 1.062 -13.314 -3.875 1.00 79.69 90 SER A CA 1
ATOM 659 C C . SER A 1 90 ? 0.595 -11.983 -3.310 1.00 79.69 90 SER A C 1
ATOM 661 O O . SER A 1 90 ? 1.407 -11.201 -2.807 1.00 79.69 90 SER A O 1
ATOM 663 N N . ASP A 1 91 ? -0.718 -11.773 -3.312 1.00 75.38 91 ASP A N 1
ATOM 664 C CA . ASP A 1 91 ? -1.337 -10.601 -2.697 1.00 75.38 91 ASP A CA 1
ATOM 665 C C . ASP A 1 91 ? -0.863 -10.423 -1.248 1.00 75.38 91 ASP A C 1
ATOM 667 O O . ASP A 1 91 ? -0.592 -9.308 -0.824 1.00 75.38 91 ASP A O 1
ATOM 671 N N . SER A 1 92 ? -0.636 -11.511 -0.501 1.00 67.88 92 SER A N 1
ATOM 672 C CA . SER A 1 92 ? -0.074 -11.453 0.854 1.00 67.88 92 SER A CA 1
ATOM 673 C C . SER A 1 92 ? 1.319 -10.819 0.922 1.00 67.88 92 SER A C 1
ATOM 675 O O . SER A 1 92 ? 1.577 -10.038 1.834 1.00 67.88 92 SER A O 1
ATOM 677 N N . LEU A 1 93 ? 2.215 -11.119 -0.026 1.00 67.50 93 LEU A N 1
ATOM 678 C CA . LEU A 1 93 ? 3.561 -10.534 -0.061 1.00 67.50 93 LEU A CA 1
ATOM 679 C C . LEU A 1 93 ? 3.548 -9.095 -0.574 1.00 67.50 93 LEU A C 1
ATOM 681 O O . LEU A 1 93 ? 4.268 -8.256 -0.039 1.00 67.50 93 LEU A O 1
ATOM 685 N N . VAL A 1 94 ? 2.716 -8.798 -1.578 1.00 72.81 94 VAL A N 1
ATOM 686 C CA . VAL A 1 94 ? 2.516 -7.423 -2.061 1.00 72.81 94 VAL A CA 1
ATOM 687 C C . VAL A 1 94 ? 1.997 -6.555 -0.920 1.00 72.81 94 VAL A C 1
ATOM 689 O O . VAL A 1 94 ? 2.533 -5.483 -0.660 1.00 72.81 94 VAL A O 1
ATOM 692 N N . MET A 1 95 ? 1.005 -7.050 -0.184 1.00 67.06 95 MET A N 1
ATOM 693 C CA . MET A 1 95 ? 0.438 -6.339 0.952 1.00 67.06 95 MET A CA 1
ATOM 694 C C . MET A 1 95 ? 1.434 -6.214 2.107 1.00 67.06 95 MET A C 1
ATOM 696 O O . MET A 1 95 ? 1.537 -5.130 2.667 1.00 67.06 95 MET A O 1
ATOM 700 N N . ALA A 1 96 ? 2.223 -7.247 2.426 1.00 64.12 96 ALA A N 1
ATOM 701 C CA . ALA A 1 96 ? 3.298 -7.139 3.420 1.00 64.12 96 ALA A CA 1
ATOM 702 C C . ALA A 1 96 ? 4.308 -6.036 3.055 1.00 64.12 96 ALA A C 1
ATOM 704 O O . ALA A 1 96 ? 4.643 -5.200 3.891 1.00 64.12 96 ALA A O 1
ATOM 705 N N . LEU A 1 97 ? 4.712 -5.965 1.784 1.00 62.09 97 LEU A N 1
ATOM 706 C CA . LEU A 1 97 ? 5.632 -4.941 1.289 1.00 62.09 97 LEU A CA 1
ATOM 707 C C . LEU A 1 97 ? 5.018 -3.528 1.320 1.00 62.09 97 LEU A C 1
ATOM 709 O O . LEU A 1 97 ? 5.718 -2.554 1.603 1.00 62.09 97 LEU A O 1
ATOM 713 N N . VAL A 1 98 ? 3.714 -3.404 1.051 1.00 66.25 98 VAL A N 1
ATOM 714 C CA . VAL A 1 98 ? 2.962 -2.139 1.151 1.00 66.25 98 VAL A CA 1
ATOM 715 C C . VAL A 1 98 ? 2.842 -1.682 2.608 1.00 66.25 98 VAL A C 1
ATOM 717 O O . VAL A 1 98 ? 3.027 -0.497 2.894 1.00 66.25 98 VAL A O 1
ATOM 720 N N . ILE A 1 99 ? 2.594 -2.609 3.537 1.00 64.44 99 ILE A N 1
ATOM 721 C CA . ILE A 1 99 ? 2.552 -2.331 4.979 1.00 64.44 99 ILE A CA 1
ATOM 722 C C . ILE A 1 99 ? 3.911 -1.827 5.467 1.00 64.44 99 ILE A C 1
ATOM 724 O O . ILE A 1 99 ? 3.970 -0.822 6.173 1.00 64.44 99 ILE A O 1
ATOM 728 N N . GLU A 1 100 ? 4.996 -2.493 5.068 1.00 60.22 100 GLU A N 1
ATOM 729 C CA . GLU A 1 100 ? 6.349 -2.143 5.505 1.00 60.22 100 GLU A CA 1
ATOM 730 C C . GLU A 1 100 ? 6.830 -0.786 4.975 1.00 60.22 100 GLU A C 1
ATOM 732 O O . GLU A 1 100 ? 7.521 -0.078 5.708 1.00 60.22 100 GLU A O 1
ATOM 737 N N . ASN A 1 101 ? 6.447 -0.402 3.749 1.00 58.50 101 ASN A N 1
ATOM 738 C CA . ASN A 1 101 ? 7.004 0.780 3.076 1.00 58.50 101 ASN A CA 1
ATOM 739 C C . ASN A 1 101 ? 6.092 2.018 3.041 1.00 58.50 101 ASN A C 1
ATOM 741 O O . ASN A 1 101 ? 6.609 3.130 2.990 1.00 58.50 101 ASN A O 1
ATOM 745 N N . HIS A 1 102 ? 4.762 1.868 3.047 1.00 58.50 102 HIS A N 1
ATOM 746 C CA . HIS A 1 102 ? 3.841 2.991 2.791 1.00 58.50 102 HIS A CA 1
ATOM 747 C C . HIS A 1 102 ? 2.755 3.197 3.843 1.00 58.50 102 HIS A C 1
ATOM 749 O O . HIS A 1 102 ? 2.092 4.234 3.827 1.00 58.50 102 HIS A O 1
ATOM 755 N N . MET A 1 103 ? 2.549 2.235 4.743 1.00 68.31 103 MET A N 1
ATOM 756 C CA . MET A 1 103 ? 1.493 2.328 5.753 1.00 68.31 103 MET A CA 1
ATOM 757 C C . MET A 1 103 ? 2.025 2.374 7.178 1.00 68.31 103 MET A C 1
ATOM 759 O O . MET A 1 103 ? 1.224 2.335 8.098 1.00 68.31 103 MET A O 1
ATOM 763 N N . LYS A 1 104 ? 3.336 2.462 7.407 1.00 76.31 104 LYS A N 1
ATOM 764 C CA . LYS A 1 104 ? 3.852 2.654 8.764 1.00 76.31 104 LYS A CA 1
ATOM 765 C C . LYS A 1 104 ? 3.516 4.053 9.271 1.00 76.31 104 LYS A C 1
ATOM 767 O O . LYS A 1 104 ? 3.898 5.043 8.656 1.00 76.31 104 LYS A O 1
ATOM 772 N N . TRP A 1 105 ? 2.851 4.120 10.417 1.00 81.94 105 TRP A N 1
ATOM 773 C CA . TRP A 1 105 ? 2.753 5.346 11.195 1.00 81.94 105 TRP A CA 1
ATOM 774 C C . TRP A 1 105 ? 4.018 5.481 12.040 1.00 81.94 105 TRP A C 1
ATOM 776 O O . TRP A 1 105 ? 4.377 4.564 12.777 1.00 81.94 105 TRP A O 1
ATOM 786 N N . ASP A 1 106 ? 4.715 6.604 11.901 1.00 72.56 106 ASP A N 1
ATOM 787 C CA . ASP A 1 106 ? 5.986 6.883 12.579 1.00 72.56 106 ASP A CA 1
ATOM 788 C C . ASP A 1 106 ? 5.801 7.435 14.002 1.00 72.56 106 ASP A C 1
ATOM 790 O O . ASP A 1 106 ? 6.758 7.496 14.773 1.00 72.56 106 ASP A O 1
ATOM 794 N N . GLY A 1 107 ? 4.573 7.798 14.381 1.00 66.50 107 GLY A N 1
ATOM 795 C CA . GLY A 1 107 ? 4.280 8.410 15.675 1.00 66.50 107 GLY A CA 1
ATOM 796 C C . GLY A 1 107 ? 4.709 9.880 15.787 1.00 66.50 107 GLY A C 1
ATOM 797 O O . GLY A 1 107 ? 4.700 10.412 16.898 1.00 66.50 107 GLY A O 1
ATOM 798 N N . ILE A 1 108 ? 5.088 10.539 14.680 1.00 66.19 108 ILE A N 1
ATOM 799 C CA . ILE A 1 108 ? 5.651 11.902 14.646 1.00 66.19 108 ILE A CA 1
ATOM 800 C C . ILE A 1 108 ? 4.638 12.908 14.043 1.00 66.19 108 ILE A C 1
ATOM 802 O O . ILE A 1 108 ? 3.674 12.549 13.375 1.00 66.19 108 ILE A O 1
ATOM 806 N N . VAL A 1 109 ? 4.863 14.201 14.322 1.00 51.97 109 VAL A N 1
ATOM 807 C CA . VAL A 1 109 ? 4.039 1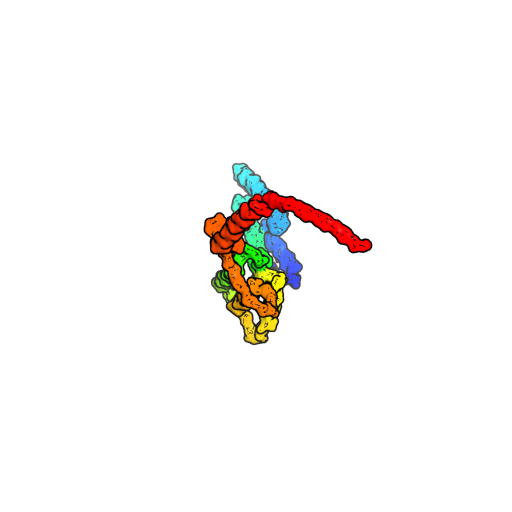5.430 14.156 1.00 51.97 109 VAL A CA 1
ATOM 808 C C . VAL A 1 109 ? 3.501 15.730 12.729 1.00 51.97 109 VAL A C 1
ATOM 810 O O . VAL A 1 109 ? 2.958 16.804 12.489 1.00 51.97 109 VAL A O 1
ATOM 813 N N . GLY A 1 110 ? 3.609 14.816 11.763 1.00 57.06 110 GLY A N 1
ATOM 814 C CA . GLY A 1 110 ? 3.134 15.027 10.387 1.00 57.06 110 GLY A CA 1
ATOM 815 C C . GLY A 1 110 ? 1.706 14.546 10.113 1.00 57.06 110 GLY A C 1
ATOM 816 O O . GLY A 1 110 ? 0.980 15.189 9.358 1.00 57.06 110 GLY A O 1
ATOM 817 N N . GLU A 1 111 ? 1.289 13.438 10.729 1.00 66.06 111 GLU A N 1
ATOM 818 C CA . GLU A 1 111 ? -0.023 12.826 10.501 1.00 66.06 111 GLU A CA 1
ATOM 819 C C . GLU A 1 111 ? -0.668 12.438 11.830 1.00 66.06 111 GLU A C 1
ATOM 821 O O . GLU A 1 111 ? -0.089 11.701 12.637 1.00 66.06 111 GLU A O 1
ATOM 826 N N . SER A 1 112 ? -1.879 12.946 12.076 1.00 81.88 112 SER A N 1
ATOM 827 C CA . SER A 1 112 ? -2.611 12.570 13.278 1.00 81.88 112 SER A CA 1
ATOM 828 C C . SER A 1 112 ? -2.946 11.077 13.224 1.00 81.88 112 SER A C 1
ATOM 830 O O . SER A 1 112 ? -3.271 10.535 12.168 1.00 81.88 112 SER A O 1
ATOM 832 N N . LEU A 1 113 ? -2.893 10.393 14.370 1.00 84.94 113 LEU A N 1
ATOM 833 C CA . LEU A 1 113 ? -3.264 8.976 14.465 1.00 84.94 113 LEU A CA 1
ATOM 834 C C . LEU A 1 113 ? -4.659 8.710 13.866 1.00 84.94 113 LEU A C 1
ATOM 836 O O . LEU A 1 113 ? -4.881 7.686 13.227 1.00 84.94 113 LEU A O 1
ATOM 840 N N . THR A 1 114 ? -5.583 9.659 14.027 1.00 85.62 114 THR A N 1
ATOM 841 C CA . THR A 1 114 ? -6.933 9.605 13.456 1.00 85.62 114 THR A CA 1
ATOM 842 C C . THR A 1 114 ? -6.924 9.662 11.928 1.00 85.62 114 THR A C 1
ATOM 844 O O . THR A 1 114 ? -7.657 8.902 11.290 1.00 85.62 114 THR A O 1
ATOM 847 N N . ASP A 1 115 ? -6.098 10.522 11.327 1.00 85.12 115 ASP A N 1
ATOM 848 C CA . ASP A 1 115 ? -5.953 10.602 9.867 1.00 85.12 115 ASP A CA 1
ATOM 849 C C . ASP A 1 115 ? -5.360 9.306 9.316 1.00 85.12 115 ASP A C 1
ATOM 851 O O . ASP A 1 115 ? -5.879 8.758 8.342 1.00 85.12 115 ASP A O 1
ATOM 855 N N . HIS A 1 116 ? -4.364 8.752 10.011 1.00 86.69 116 HIS A N 1
ATOM 856 C CA . HIS A 1 116 ? -3.752 7.472 9.662 1.00 86.69 116 HIS A CA 1
ATOM 857 C C . HIS A 1 116 ? -4.763 6.313 9.703 1.00 86.69 116 HIS A C 1
ATOM 859 O O . HIS A 1 116 ? -4.916 5.568 8.731 1.00 86.69 116 HIS A O 1
ATOM 865 N N . ILE A 1 117 ? -5.540 6.199 10.788 1.00 88.00 117 ILE A N 1
ATOM 866 C CA . ILE A 1 117 ? -6.625 5.208 10.913 1.00 88.00 117 ILE A CA 1
ATOM 867 C C . ILE A 1 117 ? -7.658 5.397 9.792 1.00 88.00 117 ILE A C 1
ATOM 869 O O . ILE A 1 117 ? -8.120 4.426 9.184 1.00 88.00 117 ILE A O 1
ATOM 873 N N . THR A 1 118 ? -8.011 6.646 9.480 1.00 87.94 118 THR A N 1
ATOM 874 C CA . THR A 1 118 ? -8.980 6.972 8.426 1.00 87.94 118 THR A CA 1
ATOM 875 C C . THR A 1 118 ? -8.455 6.610 7.041 1.00 87.94 118 THR A C 1
ATOM 877 O O . THR A 1 118 ? -9.205 6.055 6.234 1.00 87.94 118 THR A O 1
ATOM 880 N N . ARG A 1 119 ? -7.164 6.834 6.775 1.00 84.06 119 ARG A N 1
ATOM 881 C CA . ARG A 1 119 ? -6.494 6.411 5.543 1.00 84.06 119 ARG A CA 1
ATOM 882 C C . ARG A 1 119 ? -6.535 4.895 5.389 1.00 84.06 119 ARG A C 1
ATOM 884 O O . ARG A 1 119 ? -6.939 4.419 4.330 1.00 84.06 119 ARG A O 1
ATOM 891 N N . ILE A 1 120 ? -6.188 4.139 6.434 1.00 84.06 120 ILE A N 1
ATOM 892 C CA . ILE A 1 120 ? -6.236 2.668 6.399 1.00 84.06 120 ILE A CA 1
ATOM 893 C C . ILE A 1 120 ? -7.667 2.177 6.167 1.00 84.06 120 ILE A C 1
ATOM 895 O O . ILE A 1 120 ? -7.880 1.295 5.337 1.00 84.06 120 ILE A O 1
ATOM 899 N N . ARG A 1 121 ? -8.668 2.779 6.821 1.00 85.25 121 ARG A N 1
ATOM 900 C CA . ARG A 1 121 ? -10.081 2.430 6.601 1.00 85.25 121 ARG A CA 1
ATOM 901 C C . ARG A 1 121 ? -10.535 2.709 5.167 1.00 85.25 121 ARG A C 1
ATOM 903 O O . ARG A 1 121 ? -11.222 1.884 4.561 1.00 85.25 121 ARG A O 1
ATOM 910 N N . SER A 1 122 ? -10.166 3.870 4.630 1.00 81.38 122 SER A N 1
ATOM 911 C CA . SER A 1 122 ? -10.485 4.261 3.255 1.00 81.38 122 SER A CA 1
ATOM 912 C C . SER A 1 122 ? -9.854 3.291 2.258 1.00 81.38 122 SER A C 1
ATOM 914 O O . SER A 1 122 ? -10.554 2.758 1.397 1.00 81.38 122 SER A O 1
ATOM 916 N N . LEU A 1 123 ? -8.572 2.959 2.442 1.00 74.62 123 LEU A N 1
ATOM 917 C CA . LEU A 1 123 ? -7.890 1.987 1.594 1.00 74.62 123 LEU A CA 1
ATOM 918 C C . LEU A 1 123 ? -8.515 0.595 1.720 1.00 74.62 123 LEU A C 1
ATOM 920 O O . LEU A 1 123 ? -8.780 -0.041 0.708 1.00 74.62 123 LEU A O 1
ATOM 924 N N . GLY A 1 124 ? -8.829 0.136 2.933 1.00 72.81 124 GLY A N 1
ATOM 925 C CA . GLY A 1 124 ? -9.541 -1.127 3.140 1.00 72.81 124 GLY A CA 1
ATOM 926 C C . GLY A 1 124 ? -10.891 -1.165 2.414 1.00 72.81 124 GLY A C 1
ATOM 927 O O . GLY A 1 124 ? -11.269 -2.193 1.857 1.00 72.81 124 GLY A O 1
ATOM 928 N N . SER A 1 125 ? -11.595 -0.032 2.346 1.00 75.56 125 SER A N 1
ATOM 929 C CA . SER A 1 125 ? -12.864 0.100 1.617 1.00 75.56 125 SER A CA 1
ATOM 930 C C . SER A 1 125 ? -12.671 0.091 0.096 1.00 75.56 125 SER A C 1
ATOM 932 O O . SER A 1 125 ? -13.444 -0.551 -0.613 1.00 75.56 125 SER A O 1
ATOM 934 N N . GLN A 1 126 ? -11.625 0.754 -0.408 1.00 66.38 126 GLN A N 1
ATOM 935 C CA . GLN A 1 126 ? -11.243 0.722 -1.825 1.00 66.38 126 GLN A CA 1
ATOM 936 C C . GLN A 1 126 ? -10.793 -0.675 -2.260 1.00 66.38 126 GLN A C 1
ATOM 938 O O . GLN A 1 126 ? -11.209 -1.174 -3.299 1.00 66.38 126 GLN A O 1
ATOM 943 N N . LEU A 1 127 ? -9.993 -1.353 -1.441 1.00 63.94 127 LEU A N 1
ATOM 944 C CA . LEU A 1 127 ? -9.574 -2.719 -1.725 1.00 63.94 127 LEU A CA 1
ATOM 945 C C . LEU A 1 127 ? -10.774 -3.666 -1.709 1.00 63.94 127 LEU A C 1
ATOM 947 O O . LEU A 1 127 ? -10.901 -4.483 -2.607 1.00 63.94 127 LEU A O 1
ATOM 951 N N . ARG A 1 128 ? -11.718 -3.512 -0.775 1.00 66.94 128 ARG A N 1
ATOM 952 C CA . ARG A 1 128 ? -12.952 -4.316 -0.749 1.00 66.94 128 ARG A CA 1
ATOM 953 C C . ARG A 1 128 ? -13.862 -4.078 -1.958 1.00 66.94 128 ARG A C 1
ATOM 955 O O . ARG A 1 128 ? -14.586 -4.982 -2.368 1.00 66.94 128 ARG A O 1
ATOM 962 N N . SER A 1 129 ? -13.855 -2.874 -2.533 1.00 60.41 129 SER A N 1
ATOM 963 C CA . SER A 1 129 ? -14.613 -2.599 -3.760 1.00 60.41 129 SER A CA 1
ATOM 964 C C . SER A 1 129 ? -13.936 -3.182 -5.003 1.00 60.41 129 SER A C 1
ATOM 966 O O . SER A 1 129 ? -14.621 -3.557 -5.953 1.00 60.41 129 SER A O 1
ATOM 968 N N . MET A 1 130 ? -12.607 -3.310 -4.981 1.00 49.16 130 MET A N 1
ATOM 969 C CA . MET A 1 130 ? -11.817 -3.896 -6.064 1.00 49.16 130 MET A CA 1
ATOM 970 C C . MET A 1 130 ? -11.680 -5.422 -5.959 1.00 49.16 130 MET A C 1
ATOM 972 O O . MET A 1 130 ? -11.537 -6.095 -6.979 1.00 49.16 130 MET A O 1
ATOM 976 N N . THR A 1 131 ? -11.726 -5.987 -4.750 1.00 46.91 131 THR A N 1
ATOM 977 C CA . THR A 1 131 ? -11.493 -7.410 -4.479 1.00 46.91 131 THR A CA 1
ATOM 978 C C . THR A 1 131 ? -12.468 -7.939 -3.419 1.00 46.91 131 THR A C 1
ATOM 980 O O . THR A 1 131 ? -12.728 -7.312 -2.395 1.00 46.91 131 THR A O 1
ATOM 983 N N . LYS A 1 132 ? -13.010 -9.145 -3.644 1.00 51.66 132 LYS A N 1
ATOM 984 C CA . LYS A 1 132 ? -13.972 -9.787 -2.726 1.00 51.66 132 LYS A CA 1
ATOM 985 C C . LYS A 1 132 ? -13.340 -10.342 -1.439 1.00 51.66 132 LYS A C 1
ATOM 987 O O . LYS A 1 132 ? -14.081 -10.820 -0.586 1.00 51.66 132 LYS A O 1
ATOM 992 N N . SER A 1 133 ? -12.013 -10.335 -1.305 1.00 59.19 133 SER A N 1
ATOM 993 C CA . SER A 1 133 ? -11.296 -11.048 -0.236 1.00 59.19 133 SER A CA 1
ATOM 994 C C . SER A 1 133 ? -10.861 -10.172 0.940 1.00 59.19 133 SER A C 1
ATOM 996 O O . SER A 1 133 ? -10.372 -10.712 1.928 1.00 59.19 133 SER A O 1
ATOM 998 N N . VAL A 1 134 ? -11.048 -8.849 0.877 1.00 67.50 134 VAL A N 1
ATOM 999 C CA . VAL A 1 134 ? -10.717 -7.952 1.995 1.00 67.50 134 VAL A CA 1
ATOM 1000 C C . VAL A 1 134 ? -11.836 -7.981 3.032 1.00 67.50 134 VAL A C 1
ATOM 1002 O O . VAL A 1 134 ? -12.849 -7.286 2.905 1.00 67.50 134 VAL A O 1
ATOM 1005 N N . ASP A 1 135 ? -11.664 -8.817 4.054 1.00 75.69 135 ASP A N 1
ATOM 1006 C CA . ASP A 1 135 ? -12.550 -8.872 5.210 1.00 75.69 135 ASP A CA 1
ATOM 1007 C C . ASP A 1 135 ? -12.157 -7.844 6.289 1.00 75.69 135 ASP A C 1
ATOM 1009 O O . ASP A 1 135 ? -11.152 -7.135 6.203 1.00 75.69 135 ASP A O 1
ATOM 1013 N N . ASP A 1 136 ? -13.040 -7.661 7.271 1.00 82.56 136 ASP A N 1
ATOM 1014 C CA . ASP A 1 136 ? -12.839 -6.667 8.334 1.00 82.56 136 ASP A CA 1
ATOM 1015 C C . ASP A 1 136 ? -11.690 -7.040 9.285 1.00 82.56 136 ASP A C 1
ATOM 1017 O O . ASP A 1 136 ? -10.982 -6.177 9.801 1.00 82.56 136 ASP A O 1
ATOM 1021 N N . GLU A 1 137 ? -11.464 -8.342 9.441 1.00 84.06 137 GLU A N 1
ATOM 1022 C CA . GLU A 1 137 ? -10.364 -8.909 10.210 1.00 84.06 137 GLU A CA 1
ATOM 1023 C C . GLU A 1 137 ? -9.013 -8.570 9.585 1.00 84.06 137 GLU A C 1
ATOM 1025 O O . GLU A 1 137 ? -8.110 -8.077 10.263 1.00 84.06 137 GLU A O 1
ATOM 1030 N N . PHE A 1 138 ? -8.894 -8.723 8.270 1.00 78.69 138 PHE A N 1
ATOM 1031 C CA . PHE A 1 138 ? -7.701 -8.338 7.537 1.00 78.69 138 PHE A CA 1
ATOM 1032 C C . PHE A 1 138 ? -7.382 -6.842 7.668 1.00 78.69 138 PHE A C 1
ATOM 1034 O O . PHE A 1 138 ? -6.228 -6.472 7.891 1.00 78.69 138 PHE A O 1
ATOM 1041 N N . ALA A 1 139 ? -8.391 -5.968 7.601 1.00 81.19 139 ALA A N 1
ATOM 1042 C CA . ALA A 1 139 ? -8.199 -4.534 7.818 1.00 81.19 139 ALA A CA 1
ATOM 1043 C C . ALA A 1 139 ? -7.705 -4.224 9.245 1.00 81.19 139 ALA A C 1
ATOM 1045 O O . ALA A 1 139 ? -6.889 -3.319 9.441 1.00 81.19 139 ALA A O 1
ATOM 1046 N N . ALA A 1 140 ? -8.172 -4.976 10.244 1.00 85.81 140 ALA A N 1
ATOM 1047 C CA . ALA A 1 140 ? -7.726 -4.829 11.625 1.00 85.81 140 ALA A CA 1
ATOM 1048 C C . ALA A 1 140 ? -6.254 -5.237 11.799 1.00 85.81 140 ALA A C 1
ATOM 1050 O O . ALA A 1 140 ? -5.486 -4.536 12.463 1.00 85.81 140 ALA A O 1
ATOM 1051 N N . PHE A 1 141 ? -5.833 -6.328 11.152 1.00 83.81 141 PHE A N 1
ATOM 1052 C CA . PHE A 1 141 ? -4.429 -6.741 11.120 1.00 83.81 141 PHE A CA 1
ATOM 1053 C C . PHE A 1 141 ? -3.543 -5.711 10.414 1.00 83.81 141 PHE A C 1
ATOM 1055 O O . PHE A 1 141 ? -2.493 -5.347 10.945 1.00 83.81 141 PHE A O 1
ATOM 1062 N N . LEU A 1 142 ? -3.981 -5.182 9.269 1.00 82.38 142 LEU A N 1
ATOM 1063 C CA . LEU A 1 142 ? -3.305 -4.085 8.570 1.00 82.38 142 LEU A CA 1
ATOM 1064 C C . LEU A 1 142 ? -3.052 -2.895 9.505 1.00 82.38 142 LEU A C 1
ATOM 1066 O O . LEU A 1 142 ? -1.922 -2.418 9.614 1.00 82.38 142 LEU A O 1
ATOM 1070 N N . LEU A 1 143 ? -4.085 -2.458 10.232 1.00 86.38 143 LEU A N 1
ATOM 1071 C CA . LEU A 1 143 ? -3.972 -1.374 11.203 1.00 86.38 143 LEU A CA 1
ATOM 1072 C C . LEU A 1 143 ? -2.991 -1.717 12.332 1.00 86.38 143 LEU A C 1
ATOM 1074 O O . LEU A 1 143 ? -2.138 -0.901 12.667 1.00 86.38 143 LEU A O 1
ATOM 1078 N N . LEU A 1 144 ? -3.042 -2.928 12.887 1.00 86.56 144 LEU A N 1
ATOM 1079 C CA . LEU A 1 144 ? -2.115 -3.347 13.939 1.00 86.56 144 LEU A CA 1
ATOM 1080 C C . LEU A 1 144 ? -0.659 -3.342 13.473 1.00 86.56 144 LEU A C 1
ATOM 1082 O O . LEU A 1 144 ? 0.209 -2.869 14.206 1.00 86.56 144 LEU A O 1
ATOM 1086 N N . HIS A 1 145 ? -0.370 -3.855 12.277 1.00 83.19 145 HIS A N 1
ATOM 1087 C CA . HIS A 1 145 ? 0.989 -3.915 11.732 1.00 83.19 145 HIS A CA 1
ATOM 1088 C C . HIS A 1 145 ? 1.506 -2.558 11.233 1.00 83.19 145 HIS A C 1
ATOM 1090 O O . HIS A 1 145 ? 2.716 -2.377 11.127 1.00 83.19 145 HIS A O 1
ATOM 1096 N N . SER A 1 146 ? 0.611 -1.590 11.023 1.00 85.12 146 SER A N 1
ATOM 1097 C CA . SER A 1 146 ? 0.957 -0.211 10.665 1.00 85.12 146 SER A CA 1
ATOM 1098 C C . SER A 1 146 ? 1.605 0.590 11.804 1.00 85.12 146 SER A C 1
ATOM 1100 O O . SER A 1 146 ? 2.303 1.567 11.554 1.00 85.12 146 SER A O 1
ATOM 1102 N N . LEU A 1 147 ? 1.374 0.198 13.061 1.00 86.06 147 LEU A N 1
ATOM 1103 C CA . LEU A 1 147 ? 1.860 0.941 14.228 1.00 86.06 147 LEU A CA 1
ATOM 1104 C C . LEU A 1 147 ? 3.387 0.808 14.419 1.00 86.06 147 LEU A C 1
ATOM 1106 O O . LEU A 1 147 ? 3.972 -0.203 14.002 1.00 86.06 147 LEU A O 1
ATOM 1110 N N . PRO A 1 148 ? 4.035 1.752 15.130 1.00 83.75 148 PRO A N 1
ATOM 1111 C CA . PRO A 1 148 ? 5.439 1.633 15.508 1.00 83.75 148 PRO A CA 1
ATOM 1112 C C . PRO A 1 148 ? 5.760 0.306 16.211 1.00 83.75 148 PRO A C 1
ATOM 1114 O O . PRO A 1 148 ? 4.925 -0.291 16.894 1.00 83.75 148 PRO A O 1
ATOM 1117 N N . SER A 1 149 ? 6.996 -0.168 16.052 1.00 82.94 149 SER A N 1
ATOM 1118 C CA . SER A 1 149 ? 7.534 -1.313 16.803 1.00 82.94 149 SER A CA 1
ATOM 1119 C C . SER A 1 149 ? 7.947 -0.960 18.233 1.00 82.94 149 SER A C 1
ATOM 1121 O O . SER A 1 149 ? 8.219 -1.860 19.022 1.00 82.94 149 SER A O 1
ATOM 1123 N N . GLU A 1 150 ? 7.985 0.327 18.567 1.00 82.75 150 GLU A N 1
ATOM 1124 C CA . GLU A 1 150 ? 8.381 0.816 19.885 1.00 82.75 150 GLU A CA 1
ATOM 1125 C C . GLU A 1 150 ? 7.240 0.719 20.905 1.00 82.75 150 GLU A C 1
ATOM 1127 O O . GLU A 1 150 ? 6.053 0.655 20.556 1.00 82.75 150 GLU A O 1
ATOM 1132 N N . GLU A 1 151 ? 7.593 0.732 22.192 1.00 81.88 151 GLU A N 1
ATOM 1133 C CA . GLU A 1 151 ? 6.592 0.892 23.243 1.00 81.88 151 GLU A CA 1
ATOM 1134 C C . GLU A 1 151 ? 5.871 2.244 23.112 1.00 81.88 151 GLU A C 1
ATOM 1136 O O . GLU A 1 151 ? 6.482 3.250 22.745 1.00 81.88 151 GLU A O 1
ATOM 1141 N N . PRO A 1 152 ? 4.563 2.297 23.414 1.00 84.25 152 PRO A N 1
ATOM 1142 C CA . PRO A 1 152 ? 3.724 1.224 23.965 1.00 84.25 152 PRO A CA 1
ATOM 1143 C C . PRO A 1 1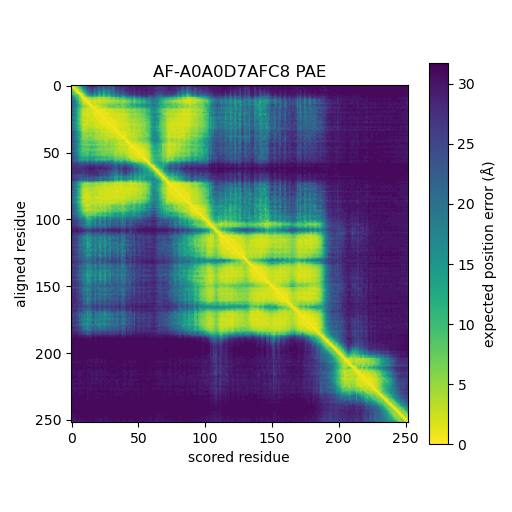52 ? 2.974 0.404 22.900 1.00 84.25 152 PRO A C 1
ATOM 1145 O O . PRO A 1 152 ? 2.134 -0.435 23.229 1.00 84.25 152 PRO A O 1
ATOM 1148 N N . TRP A 1 153 ? 3.246 0.647 21.618 1.00 87.38 153 TRP A N 1
ATOM 1149 C CA . TRP A 1 153 ? 2.490 0.086 20.499 1.00 87.38 153 TRP A CA 1
ATOM 1150 C C . TRP A 1 153 ? 2.782 -1.394 20.262 1.00 87.38 153 TRP A C 1
ATOM 1152 O O . TRP A 1 153 ? 1.871 -2.146 19.918 1.00 87.38 153 TRP A O 1
ATOM 1162 N N . SER A 1 154 ? 4.013 -1.843 20.510 1.00 85.31 154 SER A N 1
ATOM 1163 C CA . SER A 1 154 ? 4.372 -3.266 20.473 1.00 85.31 154 SER A CA 1
ATOM 1164 C C . SER A 1 154 ? 3.639 -4.083 21.538 1.00 85.31 154 SER A C 1
ATOM 1166 O O . SER A 1 154 ? 3.045 -5.113 21.215 1.00 85.31 154 SER A O 1
ATOM 1168 N N . THR A 1 155 ? 3.613 -3.594 22.778 1.00 88.56 155 THR A N 1
ATOM 1169 C CA . THR A 1 155 ? 2.893 -4.209 23.904 1.00 88.56 155 THR A CA 1
ATOM 1170 C C . THR A 1 155 ? 1.378 -4.177 23.690 1.00 88.56 155 THR A C 1
ATOM 1172 O O . THR A 1 155 ? 0.686 -5.160 23.958 1.00 88.56 155 THR A O 1
ATOM 1175 N N . LEU A 1 156 ? 0.840 -3.087 23.133 1.00 89.44 156 LEU A N 1
ATOM 1176 C CA . LEU A 1 156 ? -0.565 -3.025 22.734 1.00 89.44 156 LEU A CA 1
ATOM 1177 C C . LEU A 1 156 ? -0.882 -4.066 21.652 1.00 89.44 156 LEU A C 1
ATOM 1179 O O . LEU A 1 156 ? -1.871 -4.784 21.771 1.00 89.44 156 LEU A O 1
ATOM 1183 N N . ARG A 1 157 ? -0.047 -4.170 20.611 1.00 89.25 157 ARG A N 1
ATOM 1184 C CA . ARG A 1 157 ? -0.240 -5.124 19.512 1.00 89.25 157 ARG A CA 1
ATOM 1185 C C . ARG A 1 157 ? -0.309 -6.555 20.038 1.00 89.25 157 ARG A C 1
ATOM 1187 O O . ARG A 1 157 ? -1.255 -7.267 19.719 1.00 89.25 157 ARG A O 1
ATOM 1194 N N . THR A 1 158 ? 0.650 -6.969 20.863 1.00 87.44 158 THR A N 1
ATOM 1195 C CA . THR A 1 158 ? 0.659 -8.321 21.446 1.00 87.44 158 THR A CA 1
ATOM 1196 C C . THR A 1 158 ? -0.529 -8.546 22.381 1.00 87.44 158 THR A C 1
ATOM 1198 O O . THR A 1 158 ? -1.148 -9.605 22.328 1.00 87.44 158 THR A O 1
ATOM 1201 N N . SER A 1 159 ? -0.902 -7.546 23.184 1.00 90.50 159 SER A N 1
ATOM 1202 C CA . SER A 1 159 ? -2.079 -7.596 24.060 1.00 90.50 159 SER A CA 1
ATOM 1203 C C . SER A 1 159 ? -3.381 -7.793 23.277 1.00 90.50 159 SER A C 1
ATOM 1205 O O . SER A 1 159 ? -4.166 -8.686 23.598 1.00 90.50 159 SER A O 1
ATOM 1207 N N . ILE A 1 160 ? -3.589 -7.022 22.202 1.00 88.69 160 ILE A N 1
ATOM 1208 C CA . ILE A 1 160 ? -4.772 -7.150 21.343 1.00 88.69 160 ILE A CA 1
ATOM 1209 C C . ILE A 1 160 ? -4.819 -8.552 20.741 1.00 88.69 160 ILE A C 1
ATOM 1211 O O . ILE A 1 160 ? -5.829 -9.228 20.914 1.00 88.69 160 ILE A O 1
ATOM 1215 N N . LEU A 1 161 ? -3.722 -9.016 20.134 1.00 85.88 161 LEU A N 1
ATOM 1216 C CA . LEU A 1 161 ? -3.649 -10.333 19.494 1.00 85.88 161 LEU A CA 1
ATOM 1217 C C . LEU A 1 161 ? -3.912 -11.493 20.467 1.00 85.88 161 LEU A C 1
ATOM 1219 O O . LEU A 1 161 ? -4.617 -12.434 20.119 1.00 85.88 161 LEU A O 1
ATOM 1223 N N . ASN A 1 162 ? -3.406 -11.410 21.699 1.00 86.50 162 ASN A N 1
ATOM 1224 C CA . ASN A 1 162 ? -3.593 -12.454 22.713 1.00 86.50 162 ASN A CA 1
ATOM 1225 C C . ASN A 1 162 ? -4.979 -12.430 23.378 1.00 86.50 162 ASN A C 1
ATOM 1227 O O . ASN A 1 162 ? -5.380 -13.411 23.999 1.00 86.50 162 ASN A O 1
ATOM 1231 N N . SER A 1 163 ? -5.707 -11.317 23.282 1.00 84.56 163 SER A N 1
ATOM 1232 C CA . SER A 1 163 ? -7.028 -11.154 23.906 1.00 84.56 163 SER A CA 1
ATOM 1233 C C . SER A 1 163 ? -8.198 -11.632 23.037 1.00 84.56 163 SER A C 1
ATOM 1235 O O . SER A 1 163 ? -9.347 -11.557 23.473 1.00 84.56 163 SER A O 1
ATOM 1237 N N . ILE A 1 164 ? -7.926 -12.091 21.810 1.00 84.44 164 ILE A N 1
ATOM 1238 C CA . ILE A 1 164 ? -8.953 -12.536 20.864 1.00 84.44 164 ILE A CA 1
ATOM 1239 C C . ILE A 1 164 ? -9.476 -13.917 21.305 1.00 84.44 164 ILE A C 1
ATOM 1241 O O . ILE A 1 164 ? -8.696 -14.867 21.401 1.00 84.44 164 ILE A O 1
ATOM 1245 N N . PRO A 1 165 ? -10.787 -14.072 21.573 1.00 81.38 165 PRO A N 1
ATOM 1246 C CA . PRO A 1 165 ? -11.375 -15.372 21.885 1.00 81.38 165 PRO A CA 1
ATOM 1247 C C . PRO A 1 165 ? -11.219 -16.356 20.720 1.00 81.38 165 PRO A C 1
ATOM 1249 O O . PRO A 1 165 ? -11.387 -15.974 19.568 1.00 81.38 165 PRO A O 1
ATOM 1252 N N . ALA A 1 166 ? -11.023 -17.646 21.011 1.00 71.94 166 ALA A N 1
ATOM 1253 C CA . ALA A 1 166 ? -10.771 -18.689 20.004 1.00 71.94 166 ALA A CA 1
ATOM 1254 C C . ALA A 1 166 ? -11.846 -18.834 18.900 1.00 71.94 166 ALA A C 1
ATOM 1256 O O . ALA A 1 166 ? -11.574 -19.435 17.866 1.00 71.94 166 ALA A O 1
ATOM 1257 N N . ASN A 1 167 ? -13.049 -18.284 19.103 1.00 73.94 167 ASN A N 1
ATOM 1258 C CA . ASN A 1 167 ? -14.168 -18.343 18.154 1.00 73.94 167 ASN A CA 1
ATOM 1259 C C . ASN A 1 167 ? -14.591 -16.962 17.619 1.00 73.94 167 ASN A C 1
ATOM 1261 O O . ASN A 1 167 ? -15.648 -16.847 16.998 1.00 73.94 167 ASN A O 1
ATOM 1265 N N . SER A 1 168 ? -13.802 -15.918 17.876 1.00 81.94 168 SER A N 1
ATOM 1266 C CA . SER A 1 168 ? -14.105 -14.547 17.469 1.00 81.94 168 SER A CA 1
ATOM 1267 C C . SER A 1 168 ? -13.000 -14.007 16.575 1.00 81.94 168 SER A C 1
ATOM 1269 O O . SER A 1 168 ? -11.824 -14.260 16.803 1.00 81.94 168 SER A O 1
ATOM 1271 N N . LYS A 1 169 ? -13.385 -13.229 15.567 1.00 83.50 169 LYS A N 1
ATOM 1272 C CA . LYS A 1 169 ? -12.448 -12.506 14.706 1.00 83.50 169 LYS A CA 1
ATOM 1273 C C . LYS A 1 169 ? -12.212 -11.112 15.271 1.00 83.50 169 LYS A C 1
ATOM 1275 O O . LYS A 1 169 ? -13.142 -10.496 15.800 1.00 83.50 169 LYS A O 1
ATOM 1280 N N . LEU A 1 170 ? -10.990 -10.608 15.139 1.00 87.31 170 LEU A N 1
ATOM 1281 C CA . LEU A 1 170 ? -10.717 -9.199 15.398 1.00 87.31 170 LEU A CA 1
ATOM 1282 C C . LEU A 1 170 ? -11.469 -8.360 14.358 1.00 87.31 170 LEU A C 1
ATOM 1284 O O . LEU A 1 170 ? -11.452 -8.691 13.179 1.00 87.31 170 LEU A O 1
ATOM 1288 N N . THR A 1 171 ? -12.132 -7.290 14.783 1.00 90.06 171 THR A N 1
ATOM 1289 C CA . THR A 1 171 ? -12.783 -6.342 13.864 1.00 90.06 171 THR A CA 1
ATOM 1290 C C . THR A 1 171 ? -11.978 -5.056 13.796 1.00 90.06 171 THR A C 1
ATOM 1292 O O . THR A 1 171 ? -11.268 -4.709 14.747 1.00 90.06 171 THR A O 1
ATOM 1295 N N . PHE A 1 172 ? -12.097 -4.326 12.687 1.00 88.19 172 PHE A N 1
ATOM 1296 C CA . PHE A 1 172 ? -11.385 -3.061 12.508 1.00 88.19 172 PHE A CA 1
ATOM 1297 C C . PHE A 1 172 ? -11.755 -2.064 13.612 1.00 88.19 172 PHE A C 1
ATOM 1299 O O . PHE A 1 172 ? -10.887 -1.402 14.178 1.00 88.19 172 PHE A O 1
ATOM 1306 N N . THR A 1 173 ? -13.041 -2.010 13.967 1.00 90.25 173 THR A N 1
ATOM 1307 C CA . THR A 1 173 ? -13.567 -1.136 15.021 1.00 90.25 173 THR A CA 1
ATOM 1308 C C . THR A 1 173 ? -13.030 -1.493 16.410 1.00 90.25 173 THR A C 1
ATOM 1310 O O . THR A 1 173 ? -12.730 -0.587 17.190 1.00 90.25 173 THR A O 1
ATOM 1313 N N . ASP A 1 174 ? -12.869 -2.782 16.738 1.00 89.50 174 ASP A N 1
ATOM 1314 C CA . ASP A 1 174 ? -12.274 -3.197 18.020 1.00 89.50 174 ASP A CA 1
ATOM 1315 C C . ASP A 1 174 ? -10.793 -2.796 18.097 1.00 89.50 174 ASP A C 1
ATOM 1317 O O . ASP A 1 174 ? -10.359 -2.192 19.081 1.00 89.50 174 ASP A O 1
ATOM 1321 N N . ALA A 1 175 ? -10.029 -3.046 17.026 1.00 90.12 175 ALA A N 1
ATOM 1322 C CA . ALA A 1 175 ? -8.625 -2.647 16.948 1.00 90.12 175 ALA A CA 1
ATOM 1323 C C . ALA A 1 175 ? -8.460 -1.125 17.080 1.00 90.12 175 ALA A C 1
ATOM 1325 O O . ALA A 1 175 ? -7.679 -0.656 17.909 1.00 90.12 175 ALA A O 1
ATOM 1326 N N . GLU A 1 176 ? -9.238 -0.349 16.325 1.00 91.06 176 GLU A N 1
ATOM 1327 C CA . GLU A 1 176 ? -9.259 1.112 16.403 1.00 91.06 176 GLU A CA 1
ATOM 1328 C C . GLU A 1 176 ? -9.564 1.616 17.816 1.00 91.06 176 GLU A C 1
ATOM 1330 O O . GLU A 1 176 ? -8.833 2.456 18.341 1.00 91.06 176 GLU A O 1
ATOM 1335 N N . THR A 1 177 ? -10.624 1.102 18.447 1.00 90.69 177 THR A N 1
ATOM 1336 C CA . THR A 1 177 ? -11.064 1.567 19.771 1.00 90.69 177 THR A CA 1
ATOM 1337 C C . THR A 1 177 ? -9.947 1.401 20.797 1.00 90.69 177 THR A C 1
ATOM 1339 O O . THR A 1 177 ? -9.649 2.319 21.562 1.00 90.69 177 THR A O 1
ATOM 1342 N N . ARG A 1 178 ? -9.268 0.252 20.782 1.00 89.25 178 ARG A N 1
ATOM 1343 C CA . ARG A 1 178 ? -8.156 -0.038 21.696 1.00 89.25 178 ARG A CA 1
ATOM 1344 C C . ARG A 1 178 ? -6.919 0.811 21.402 1.00 89.25 178 ARG A C 1
ATOM 1346 O O . ARG A 1 178 ? -6.265 1.267 22.337 1.00 89.25 178 ARG A O 1
ATOM 1353 N N . ILE A 1 179 ? -6.629 1.074 20.128 1.00 90.38 179 ILE A N 1
ATOM 1354 C CA . ILE A 1 179 ? -5.543 1.968 19.700 1.00 90.38 179 ILE A CA 1
ATOM 1355 C C . ILE A 1 179 ? -5.798 3.404 20.172 1.00 90.38 179 ILE A C 1
ATOM 1357 O O . ILE A 1 179 ? -4.906 4.026 20.749 1.00 90.38 179 ILE A O 1
ATOM 1361 N N . MET A 1 180 ? -7.022 3.909 20.018 1.00 89.31 180 MET A N 1
ATOM 1362 C CA . MET A 1 180 ? -7.417 5.247 20.471 1.00 89.31 180 MET A CA 1
ATOM 1363 C C . MET A 1 180 ? -7.404 5.380 21.999 1.00 89.31 180 MET A C 1
ATOM 1365 O O . MET A 1 180 ? -6.975 6.410 22.531 1.00 89.31 180 MET A O 1
ATOM 1369 N N . LEU A 1 181 ? -7.819 4.335 22.722 1.00 89.00 181 LEU A N 1
ATOM 1370 C CA . LEU A 1 181 ? -7.717 4.280 24.184 1.00 89.00 181 LEU A CA 1
ATOM 1371 C C . LEU A 1 181 ? -6.256 4.327 24.651 1.00 89.00 181 LEU A C 1
ATOM 1373 O O . LEU A 1 181 ? -5.938 5.060 25.592 1.00 89.00 181 LEU A O 1
ATOM 1377 N N . GLN A 1 182 ? -5.356 3.605 23.973 1.00 87.81 182 GLN A N 1
ATOM 1378 C CA . GLN A 1 182 ? -3.925 3.642 24.275 1.00 87.81 182 GLN A CA 1
ATOM 1379 C C . GLN A 1 182 ? -3.325 5.020 23.971 1.00 87.81 182 GLN A C 1
ATOM 1381 O O . GLN A 1 182 ? -2.618 5.561 24.813 1.00 87.81 182 GLN A O 1
ATOM 1386 N N . ALA A 1 183 ? -3.648 5.619 22.821 1.00 84.12 183 ALA A N 1
ATOM 1387 C CA . ALA A 1 183 ? -3.190 6.957 22.435 1.00 84.12 183 ALA A CA 1
ATOM 1388 C C . ALA A 1 183 ? -3.619 8.041 23.438 1.00 84.12 183 ALA A C 1
ATOM 1390 O O . ALA A 1 183 ? -2.860 8.944 23.789 1.00 84.12 183 ALA A O 1
ATOM 1391 N N . SER A 1 184 ? -4.850 7.924 23.939 1.00 83.38 184 SER A N 1
ATOM 1392 C CA . SER A 1 184 ? -5.376 8.809 24.978 1.00 83.38 184 SER A CA 1
ATOM 1393 C C . SER A 1 184 ? -4.625 8.597 26.293 1.00 83.38 184 SER A C 1
ATOM 1395 O O . SER A 1 184 ? -4.217 9.560 26.942 1.00 83.38 184 SER A O 1
ATOM 1397 N N . SER A 1 185 ? -4.355 7.337 26.643 1.00 76.31 185 SER A N 1
ATOM 1398 C CA . SER A 1 185 ? -3.614 6.969 27.850 1.00 76.31 185 SER A CA 1
ATOM 1399 C C . SER A 1 185 ? -2.174 7.482 27.819 1.00 76.31 185 SER A C 1
ATOM 1401 O O . SER A 1 185 ? -1.729 8.043 28.815 1.00 76.31 185 SER A O 1
ATOM 1403 N N . THR A 1 186 ? -1.479 7.401 26.682 1.00 65.19 186 THR A N 1
ATOM 1404 C CA . THR A 1 186 ? -0.093 7.878 26.523 1.00 65.19 186 THR A CA 1
ATOM 1405 C C . THR A 1 186 ? 0.022 9.394 26.507 1.00 65.19 186 THR A C 1
ATOM 1407 O O . THR A 1 186 ? 0.984 9.943 27.040 1.00 65.19 186 THR A O 1
ATOM 1410 N N . SER A 1 187 ? -0.988 10.091 25.980 1.00 58.66 187 SER A N 1
ATOM 1411 C CA . SER A 1 187 ? -1.089 11.548 26.122 1.00 58.66 187 SER A CA 1
ATOM 1412 C C . SER A 1 187 ? -1.330 11.983 27.578 1.00 58.66 187 SER A C 1
ATOM 1414 O O . SER A 1 187 ? -1.000 13.106 27.958 1.00 58.66 187 SER A O 1
ATOM 1416 N N . SER A 1 188 ? -1.871 11.080 28.407 1.00 46.38 188 SER A N 1
ATOM 1417 C CA . SER A 1 188 ? -2.226 11.328 29.809 1.00 46.38 188 SER A CA 1
ATOM 1418 C C . SER A 1 188 ? -1.261 10.715 30.837 1.00 46.38 188 SER A C 1
ATOM 1420 O O . SER A 1 188 ? -1.347 11.038 32.022 1.00 46.38 188 SER A O 1
ATOM 1422 N N . SER A 1 189 ? -0.310 9.874 30.418 1.00 40.00 189 SER A N 1
ATOM 1423 C CA . SER A 1 189 ? 0.604 9.154 31.307 1.00 40.00 189 SER A CA 1
ATOM 1424 C C . SER A 1 189 ? 1.845 9.982 31.648 1.00 40.00 189 SER A C 1
ATOM 1426 O O . SER A 1 189 ? 2.952 9.734 31.176 1.00 40.00 189 SER A O 1
ATOM 1428 N N . SER A 1 190 ? 1.649 10.951 32.538 1.00 35.25 190 SER A N 1
ATOM 1429 C CA . SER A 1 190 ? 2.584 11.188 33.642 1.00 35.25 190 SER A CA 1
ATOM 1430 C C . SER A 1 190 ? 2.061 10.378 34.847 1.00 35.25 190 SER A C 1
ATOM 1432 O O . SER A 1 190 ? 0.843 10.312 35.022 1.00 35.25 190 SER A O 1
ATOM 1434 N N . PRO A 1 191 ? 2.903 9.701 35.649 1.00 39.78 191 PRO A N 1
ATOM 1435 C CA . PRO A 1 191 ? 2.432 8.697 36.604 1.00 39.78 191 PRO A CA 1
ATOM 1436 C C . PRO A 1 191 ? 1.701 9.332 37.802 1.00 39.78 191 PRO A C 1
ATOM 1438 O O . PRO A 1 191 ? 2.099 10.380 38.309 1.00 39.78 191 PRO A O 1
ATOM 1441 N N . ALA A 1 192 ? 0.653 8.666 38.291 1.00 39.25 192 ALA A N 1
ATOM 1442 C CA . ALA A 1 192 ? -0.070 8.981 39.533 1.00 39.25 192 ALA A CA 1
ATOM 1443 C C . ALA A 1 192 ? 0.074 7.805 40.536 1.00 39.25 192 ALA A C 1
ATOM 1445 O O . ALA A 1 192 ? 0.423 6.717 40.075 1.00 39.25 192 ALA A O 1
ATOM 1446 N N . PRO A 1 193 ? -0.229 7.925 41.857 1.00 48.19 193 PRO A N 1
ATOM 1447 C CA . PRO A 1 193 ? -0.847 9.055 42.565 1.00 48.19 193 PRO A CA 1
ATOM 1448 C C . PRO A 1 193 ? -0.190 9.436 43.921 1.00 48.19 193 PRO A C 1
ATOM 1450 O O . PRO A 1 193 ? 0.137 8.592 44.748 1.00 48.19 193 PRO A O 1
ATOM 1453 N N . ALA A 1 194 ? -0.138 10.734 44.234 1.00 35.62 194 ALA A N 1
ATOM 1454 C CA . ALA A 1 194 ? -0.214 11.215 45.617 1.00 35.62 194 ALA A CA 1
ATOM 1455 C C . ALA A 1 194 ? -0.892 12.591 45.632 1.00 35.62 194 ALA A C 1
ATOM 1457 O O . ALA A 1 194 ? -0.344 13.586 45.168 1.00 35.62 194 ALA A O 1
ATOM 1458 N N . SER A 1 195 ? -2.129 12.602 46.123 1.00 44.75 195 SER A N 1
ATOM 1459 C CA . SER A 1 195 ? -2.854 13.711 46.748 1.00 44.75 195 SER A CA 1
ATOM 1460 C C . SER A 1 195 ? -2.312 15.130 46.501 1.00 44.75 195 SER A C 1
ATOM 1462 O O . SER A 1 195 ? -1.490 15.614 47.277 1.00 44.75 195 SER A O 1
ATOM 1464 N N . LYS A 1 196 ? -2.843 15.829 45.485 1.00 40.28 196 LYS A N 1
ATOM 1465 C CA . LYS A 1 196 ? -3.254 17.255 45.525 1.00 40.28 196 LYS A CA 1
ATOM 1466 C C . LYS A 1 196 ? -3.699 17.726 44.137 1.00 40.28 196 LYS A C 1
ATOM 1468 O O . LYS A 1 196 ? -2.974 17.602 43.157 1.00 40.28 196 LYS A O 1
ATOM 1473 N N . ALA A 1 197 ? -4.899 18.300 44.077 1.00 48.28 197 ALA A N 1
ATOM 1474 C CA . ALA A 1 197 ? -5.477 18.921 42.891 1.00 48.28 197 ALA A CA 1
ATOM 1475 C C . ALA A 1 197 ? -4.508 19.917 42.223 1.00 48.28 197 ALA A C 1
ATOM 1477 O O . ALA A 1 197 ? -4.038 20.847 42.883 1.00 48.28 197 ALA A O 1
ATOM 1478 N N . ARG A 1 198 ? -4.246 19.785 40.910 1.00 35.34 198 ARG A N 1
ATOM 1479 C CA . ARG A 1 198 ? -3.582 20.850 40.137 1.00 35.34 198 ARG A CA 1
ATOM 1480 C C . ARG A 1 198 ? -3.896 20.840 38.631 1.00 35.34 198 ARG A C 1
ATOM 1482 O O . ARG A 1 198 ? -3.243 20.177 37.842 1.00 35.34 198 ARG A O 1
ATOM 1489 N N . LYS A 1 199 ? -4.895 21.665 38.304 1.00 39.31 199 LYS A N 1
ATOM 1490 C CA . LYS A 1 199 ? -5.091 22.571 37.151 1.00 39.31 199 LYS A CA 1
ATOM 1491 C C . LYS A 1 199 ? -4.419 22.252 35.801 1.00 39.31 199 LYS A C 1
ATOM 1493 O O . LYS A 1 199 ? -3.205 22.371 35.651 1.00 39.31 199 LYS A O 1
ATOM 1498 N N . LEU A 1 200 ? -5.297 22.079 34.808 1.00 40.34 200 LEU A N 1
ATOM 1499 C CA . LEU A 1 200 ? -5.131 22.349 33.376 1.00 40.34 200 LEU A CA 1
ATOM 1500 C C . LEU A 1 200 ? -4.201 23.561 33.140 1.00 40.34 200 LEU A C 1
ATOM 1502 O O . LEU A 1 200 ? -4.524 24.680 33.551 1.00 40.34 200 LEU A O 1
ATOM 1506 N N . ARG A 1 201 ? -3.042 23.366 32.496 1.00 47.62 201 ARG A N 1
ATOM 1507 C CA . ARG A 1 201 ? -2.235 24.489 31.992 1.00 47.62 201 ARG A CA 1
ATOM 1508 C C . ARG A 1 201 ? -2.857 24.980 30.689 1.00 47.62 201 ARG A C 1
ATOM 1510 O O . ARG A 1 201 ? -2.416 24.624 29.607 1.00 47.62 201 ARG A O 1
ATOM 1517 N N . VAL A 1 202 ? -3.892 25.801 30.829 1.00 51.81 202 VAL A N 1
ATOM 1518 C CA . VAL A 1 202 ? -4.300 26.738 29.782 1.00 51.81 202 VAL A CA 1
ATOM 1519 C C . VAL A 1 202 ? -3.097 27.644 29.515 1.00 51.81 202 VAL A C 1
ATOM 1521 O O . VAL A 1 202 ? -2.526 28.196 30.462 1.00 51.81 202 VAL A O 1
ATOM 1524 N N . THR A 1 203 ? -2.673 27.744 28.258 1.00 56.34 203 THR A N 1
ATOM 1525 C CA . THR A 1 203 ? -1.720 28.754 27.787 1.00 56.34 203 THR A CA 1
ATOM 1526 C C . THR A 1 203 ? -2.230 30.119 28.236 1.00 56.34 203 THR A C 1
ATOM 1528 O O . THR A 1 203 ? -3.279 30.586 27.799 1.00 56.34 203 THR A O 1
ATOM 1531 N N . LYS A 1 204 ? -1.556 30.722 29.219 1.00 65.31 204 LYS A N 1
ATOM 1532 C CA . LYS A 1 204 ? -1.981 32.006 29.766 1.00 65.31 204 LYS A CA 1
ATOM 1533 C C . LYS A 1 204 ? -1.547 33.093 28.785 1.00 65.31 204 LYS A C 1
ATOM 1535 O O . LYS A 1 204 ? -0.364 33.337 28.622 1.00 65.31 204 LYS A O 1
ATOM 1540 N N . HIS A 1 205 ? -2.498 33.728 28.120 1.00 75.19 205 HIS A N 1
ATOM 1541 C CA . HIS A 1 205 ? -2.211 34.877 27.273 1.00 75.19 205 HIS A CA 1
ATOM 1542 C C . HIS A 1 205 ? -2.083 36.138 28.144 1.00 75.19 205 HIS A C 1
ATOM 1544 O O . HIS A 1 205 ? -2.877 36.350 29.067 1.00 75.19 205 HIS A O 1
ATOM 1550 N N . CYS A 1 206 ? -1.079 36.966 27.871 1.00 80.00 206 CYS A N 1
ATOM 1551 C CA . CYS A 1 206 ? -0.888 38.268 28.497 1.00 80.00 206 CYS A CA 1
ATOM 1552 C C . CYS A 1 206 ? -0.967 39.342 27.417 1.00 80.00 206 CYS A C 1
ATOM 1554 O O . CYS A 1 206 ? -0.151 39.347 26.506 1.00 80.00 206 CYS A O 1
ATOM 1556 N N . GLU A 1 207 ? -1.874 40.306 27.543 1.00 76.81 207 GLU A N 1
ATOM 1557 C CA . GLU A 1 207 ? -2.055 41.369 26.536 1.00 76.81 207 GLU A CA 1
ATOM 1558 C C . GLU A 1 207 ? -0.783 42.203 26.290 1.00 76.81 207 GLU A C 1
ATOM 1560 O O . GLU A 1 207 ? -0.612 42.788 25.225 1.00 76.81 207 GLU A O 1
ATOM 1565 N N . VAL A 1 208 ? 0.142 42.239 27.257 1.00 74.81 208 VAL A N 1
ATOM 1566 C CA . VAL A 1 208 ? 1.421 42.961 27.143 1.00 74.81 208 VAL A CA 1
ATOM 1567 C C . VAL A 1 208 ? 2.501 42.131 26.436 1.00 74.81 208 VAL A C 1
ATOM 1569 O O . VAL A 1 208 ? 3.408 42.692 25.825 1.00 74.81 208 VAL A O 1
ATOM 1572 N N . HIS A 1 209 ? 2.441 40.802 26.536 1.00 76.62 209 HIS A N 1
ATOM 1573 C CA . HIS A 1 209 ? 3.527 39.899 26.130 1.00 76.62 209 HIS A CA 1
ATOM 1574 C C . HIS A 1 209 ? 3.099 38.802 25.139 1.00 76.62 209 HIS A C 1
ATOM 1576 O O . HIS A 1 209 ? 3.940 38.007 24.729 1.00 76.62 209 HIS A O 1
ATOM 1582 N N . GLY A 1 210 ? 1.825 38.752 24.750 1.00 75.88 210 GLY A N 1
ATOM 1583 C CA . GLY A 1 210 ? 1.244 37.683 23.945 1.00 75.88 210 GLY A CA 1
ATOM 1584 C C . GLY A 1 210 ? 1.210 36.347 24.693 1.00 75.88 210 GLY A C 1
ATOM 1585 O O . GLY A 1 210 ? 0.807 36.276 25.857 1.00 75.88 210 GLY A O 1
ATOM 1586 N N . ASP A 1 211 ? 1.653 35.277 24.034 1.00 66.00 211 ASP A N 1
ATOM 1587 C CA . ASP A 1 211 ? 1.689 33.932 24.611 1.00 66.00 211 ASP A CA 1
ATOM 1588 C C . ASP A 1 211 ? 2.908 33.753 25.517 1.00 66.00 211 ASP A C 1
ATOM 1590 O O . ASP A 1 211 ? 4.021 33.458 25.078 1.00 66.00 211 ASP A O 1
ATOM 1594 N N . CYS A 1 212 ? 2.706 33.931 26.819 1.00 66.50 212 CYS A N 1
ATOM 1595 C CA . CYS A 1 212 ? 3.761 33.788 27.811 1.00 66.50 212 CYS A CA 1
ATOM 1596 C C . CYS A 1 212 ? 3.292 32.949 29.010 1.00 66.50 212 CYS A C 1
ATOM 1598 O O . CYS A 1 212 ? 2.149 32.534 29.123 1.00 66.50 212 CYS A O 1
ATOM 1600 N N . GLY A 1 213 ? 4.193 32.613 29.934 1.00 75.00 213 GLY A N 1
ATOM 1601 C CA . GLY A 1 213 ? 3.870 31.693 31.037 1.00 75.00 213 GLY A CA 1
ATOM 1602 C C . GLY A 1 213 ? 2.890 32.221 32.104 1.00 75.00 213 GLY A C 1
ATOM 1603 O O . GLY A 1 213 ? 2.704 31.545 33.117 1.00 75.00 213 GLY A O 1
ATOM 1604 N N . HIS A 1 214 ? 2.309 33.417 31.948 1.00 77.88 214 HIS A N 1
ATOM 1605 C CA . HIS A 1 214 ? 1.499 34.100 32.966 1.00 77.88 214 HIS A CA 1
ATOM 1606 C C . HIS A 1 214 ? 0.332 34.886 32.346 1.00 77.88 214 HIS A C 1
ATOM 1608 O O . HIS A 1 214 ? 0.362 35.210 31.167 1.00 77.88 214 HIS A O 1
ATOM 1614 N N . SER A 1 215 ? -0.717 35.166 33.127 1.00 81.00 215 SER A N 1
ATOM 1615 C CA . SER A 1 215 ? -1.886 35.914 32.640 1.00 81.00 215 SER A CA 1
ATOM 1616 C C . SER A 1 215 ? -1.665 37.420 32.782 1.00 81.00 215 SER A C 1
ATOM 1618 O O . SER A 1 215 ? -0.821 37.857 33.568 1.00 81.00 215 SER A O 1
ATOM 1620 N N . THR A 1 216 ? -2.456 38.234 32.077 1.00 81.12 216 THR A N 1
ATOM 1621 C CA . THR A 1 216 ? -2.433 39.706 32.208 1.00 81.12 216 THR A CA 1
ATOM 1622 C C . THR A 1 216 ? -2.562 40.164 33.670 1.00 81.12 216 THR A C 1
ATOM 1624 O O . THR A 1 216 ? -1.885 41.099 34.101 1.00 81.12 216 THR A O 1
ATOM 1627 N N . GLU A 1 217 ? -3.369 39.467 34.472 1.00 80.44 217 GLU A N 1
ATOM 1628 C CA . GLU A 1 217 ? -3.558 39.780 35.893 1.00 80.44 217 GLU A CA 1
ATOM 1629 C C . GLU A 1 217 ? -2.295 39.505 36.732 1.00 80.44 217 GLU A C 1
ATOM 1631 O O . GLU A 1 217 ? -1.876 40.363 37.514 1.00 80.44 217 GLU A O 1
ATOM 1636 N N . ASP A 1 218 ? -1.610 38.380 36.485 1.00 79.75 218 ASP A N 1
ATOM 1637 C CA . ASP A 1 218 ? -0.315 38.066 37.108 1.00 79.75 218 ASP A CA 1
ATOM 1638 C C . ASP A 1 218 ? 0.750 39.123 36.725 1.00 79.75 218 ASP A C 1
ATOM 1640 O O . ASP A 1 218 ? 1.575 39.525 37.553 1.00 79.75 218 ASP A O 1
ATOM 1644 N N . CYS A 1 219 ? 0.712 39.627 35.483 1.00 82.88 219 CYS A N 1
ATOM 1645 C CA . CYS A 1 219 ? 1.614 40.677 34.998 1.00 82.88 219 CYS A CA 1
ATOM 1646 C C . CYS A 1 219 ? 1.393 42.009 35.730 1.00 82.88 219 CYS A C 1
ATOM 1648 O O . CYS A 1 219 ? 2.352 42.670 36.143 1.00 82.88 219 CYS A O 1
ATOM 1650 N N . ASN A 1 220 ? 0.132 42.396 35.935 1.00 82.50 220 ASN A N 1
ATOM 1651 C CA . ASN A 1 220 ? -0.221 43.622 36.648 1.00 82.50 220 ASN A CA 1
ATOM 1652 C C . ASN A 1 220 ? 0.191 43.558 38.122 1.00 82.50 220 ASN A C 1
ATOM 1654 O O . ASN A 1 220 ? 0.773 44.517 38.635 1.00 82.50 220 ASN A O 1
ATOM 1658 N N . ALA A 1 221 ? -0.009 42.411 38.778 1.00 83.12 221 ALA A N 1
ATOM 1659 C CA . ALA A 1 221 ? 0.447 42.196 40.150 1.00 83.12 221 ALA A CA 1
ATOM 1660 C C . ALA A 1 221 ? 1.979 42.300 40.269 1.00 83.12 221 ALA A C 1
ATOM 1662 O O . ALA A 1 221 ? 2.499 42.962 41.171 1.00 83.12 221 ALA A O 1
ATOM 1663 N N . LEU A 1 222 ? 2.722 41.716 39.322 1.00 78.44 222 LEU A N 1
ATOM 1664 C CA . LEU A 1 222 ? 4.185 41.816 39.273 1.00 78.44 222 LEU A CA 1
ATOM 1665 C C . LEU A 1 222 ? 4.666 43.250 39.018 1.00 78.44 222 LEU A C 1
ATOM 1667 O O . LEU A 1 222 ? 5.658 43.684 39.616 1.00 78.44 222 LEU A O 1
ATOM 1671 N N . LYS A 1 223 ? 3.964 44.006 38.168 1.00 77.94 223 LYS A N 1
ATOM 1672 C CA . LYS A 1 223 ? 4.256 45.421 37.913 1.00 77.94 223 LYS A CA 1
ATOM 1673 C C . LYS A 1 223 ? 4.021 46.267 39.167 1.00 77.94 223 LYS A C 1
ATOM 1675 O O . LYS A 1 223 ? 4.910 47.033 39.540 1.00 77.94 223 LYS A O 1
ATOM 1680 N N . ALA A 1 224 ? 2.901 46.059 39.862 1.00 78.06 224 ALA A N 1
ATOM 1681 C CA . ALA A 1 224 ? 2.577 46.738 41.118 1.00 78.06 224 ALA A CA 1
ATOM 1682 C C . ALA A 1 224 ? 3.581 46.407 42.240 1.00 78.06 224 ALA A C 1
ATOM 1684 O O . ALA A 1 224 ? 4.029 47.287 42.977 1.00 78.06 224 ALA A O 1
ATOM 1685 N N . ALA A 1 225 ? 4.014 45.147 42.337 1.00 77.38 225 ALA A N 1
ATOM 1686 C CA . ALA A 1 225 ? 5.030 44.734 43.301 1.00 77.38 225 ALA A CA 1
ATOM 1687 C C . ALA A 1 225 ? 6.407 45.353 43.001 1.00 77.38 225 ALA A C 1
ATOM 1689 O O . ALA A 1 225 ? 7.134 45.733 43.925 1.00 77.38 225 ALA A O 1
ATOM 1690 N N . LYS A 1 226 ? 6.778 45.498 41.721 1.00 76.88 226 LYS A N 1
ATOM 1691 C CA . LYS A 1 226 ? 8.015 46.190 41.326 1.00 76.88 226 LYS A CA 1
ATOM 1692 C C . LYS A 1 226 ? 7.959 47.685 41.647 1.00 76.88 226 LYS A C 1
ATOM 1694 O O . LYS A 1 226 ? 8.935 48.193 42.199 1.00 76.88 226 LYS A O 1
ATOM 1699 N N . SER A 1 227 ? 6.835 48.363 41.398 1.00 67.56 227 SER A N 1
ATOM 1700 C CA . SER A 1 227 ? 6.679 49.785 41.746 1.00 67.56 227 SER A CA 1
ATOM 1701 C C . SER A 1 227 ? 6.665 50.028 43.261 1.00 67.56 227 SER A C 1
ATOM 1703 O O . SER A 1 227 ? 7.229 51.014 43.735 1.00 67.56 227 SER A O 1
ATOM 1705 N N . ALA A 1 228 ? 6.111 49.098 44.047 1.00 65.50 228 ALA A N 1
ATOM 1706 C CA . ALA A 1 228 ? 6.172 49.157 45.509 1.00 65.50 228 ALA A CA 1
ATOM 1707 C C . ALA A 1 228 ? 7.608 48.973 46.040 1.00 65.50 228 ALA A C 1
ATOM 1709 O O . ALA A 1 228 ? 8.032 49.660 46.973 1.00 65.50 228 ALA A O 1
ATOM 1710 N N . ARG A 1 229 ? 8.406 48.097 45.413 1.00 62.44 229 ARG A N 1
ATOM 1711 C CA . ARG A 1 229 ? 9.819 47.892 45.780 1.00 62.44 229 ARG A CA 1
ATOM 1712 C C . ARG A 1 229 ? 10.708 49.087 45.427 1.00 62.44 229 ARG A C 1
ATOM 1714 O O . ARG A 1 229 ? 11.634 49.378 46.184 1.00 62.44 229 ARG A O 1
ATOM 1721 N N . SER A 1 230 ? 10.433 49.801 44.332 1.00 58.97 230 SER A N 1
ATOM 1722 C CA . SER A 1 230 ? 11.140 51.053 44.023 1.00 58.97 230 SER A CA 1
ATOM 1723 C C . SER A 1 230 ? 10.756 52.194 44.972 1.00 58.97 230 SER A C 1
ATOM 1725 O O . SER A 1 230 ? 11.632 52.963 45.361 1.00 58.97 230 SER A O 1
ATOM 1727 N N . ALA A 1 231 ? 9.500 52.260 45.430 1.00 57.56 231 ALA A N 1
ATOM 1728 C CA . ALA A 1 231 ? 9.071 53.238 46.435 1.00 57.56 231 ALA A CA 1
ATOM 1729 C C . ALA A 1 231 ? 9.711 52.982 47.819 1.00 57.56 231 ALA A C 1
ATOM 1731 O O . ALA A 1 231 ? 10.156 53.916 48.484 1.00 57.56 231 ALA A O 1
ATOM 1732 N N . GLY A 1 232 ? 9.861 51.714 48.222 1.00 54.56 232 GLY A N 1
ATOM 1733 C CA . GLY A 1 232 ? 10.514 51.342 49.486 1.00 54.56 232 GLY A CA 1
ATOM 1734 C C . GLY A 1 232 ? 12.024 51.624 49.537 1.00 54.56 232 GLY A C 1
ATOM 1735 O O . GLY A 1 232 ? 12.565 51.890 50.611 1.00 54.56 232 GLY A O 1
ATOM 1736 N N . LYS A 1 233 ? 12.720 51.620 48.390 1.00 52.47 233 LYS A N 1
ATOM 1737 C CA . LYS A 1 233 ? 14.140 52.017 48.318 1.00 52.47 233 LYS A CA 1
ATOM 1738 C C . LYS A 1 233 ? 14.343 53.535 48.399 1.00 52.47 233 LYS A C 1
ATOM 1740 O O . LYS A 1 233 ? 15.355 53.958 48.948 1.00 52.47 233 LYS A O 1
ATOM 1745 N N . ALA A 1 234 ? 13.387 54.342 47.937 1.00 50.81 234 ALA A N 1
ATOM 1746 C CA . ALA A 1 234 ? 13.455 55.801 48.051 1.00 50.81 234 ALA A CA 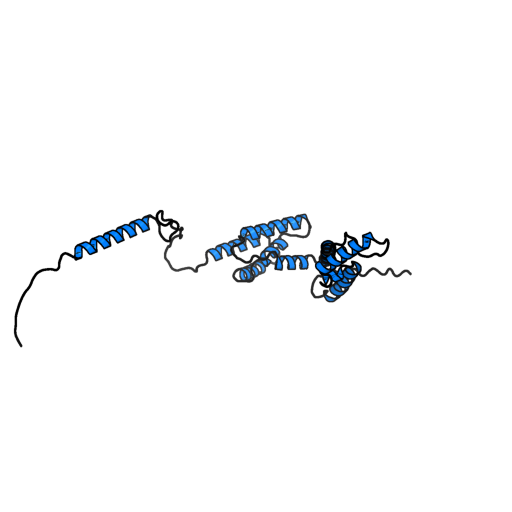1
ATOM 1747 C C . ALA A 1 234 ? 13.234 56.303 49.496 1.00 50.81 234 ALA A C 1
ATOM 1749 O O . ALA A 1 234 ? 13.808 57.315 49.888 1.00 50.81 234 ALA A O 1
ATOM 1750 N N . ALA A 1 235 ? 12.477 55.569 50.322 1.00 51.56 235 ALA A N 1
ATOM 1751 C CA . ALA A 1 235 ? 12.219 55.943 51.718 1.00 51.56 235 ALA A CA 1
ATOM 1752 C C . ALA A 1 235 ? 13.396 55.659 52.681 1.00 51.56 235 ALA A C 1
ATOM 1754 O O . ALA A 1 235 ? 13.513 56.311 53.716 1.00 51.56 235 ALA A O 1
ATOM 1755 N N . LYS A 1 236 ? 14.303 54.724 52.354 1.00 48.88 236 LYS A N 1
ATOM 1756 C CA . LYS A 1 236 ? 15.442 54.356 53.224 1.00 48.88 236 LYS A CA 1
ATOM 1757 C C . LYS A 1 236 ? 16.693 55.231 53.068 1.00 48.88 236 LYS A C 1
ATOM 1759 O O . LYS A 1 236 ? 17.614 55.093 53.866 1.00 48.88 236 LYS A O 1
ATOM 1764 N N . ALA A 1 237 ? 16.731 56.142 52.096 1.00 45.94 237 ALA A N 1
ATOM 1765 C CA . ALA A 1 237 ? 17.880 57.021 51.860 1.00 45.94 237 ALA A CA 1
ATOM 1766 C C . ALA A 1 237 ? 17.861 58.331 52.682 1.00 45.94 237 ALA A C 1
ATOM 1768 O O . ALA A 1 237 ? 18.758 59.151 52.516 1.00 45.94 237 ALA A O 1
ATOM 1769 N N . LYS A 1 238 ? 16.870 58.551 53.566 1.00 51.88 238 LYS A N 1
ATOM 1770 C CA . LYS A 1 238 ? 16.691 59.836 54.277 1.00 51.88 238 LYS A CA 1
ATOM 1771 C C . LYS A 1 238 ? 16.814 59.790 55.813 1.00 51.88 238 LYS A C 1
ATOM 1773 O O . LYS A 1 238 ? 16.527 60.795 56.449 1.00 51.88 238 LYS A O 1
ATOM 1778 N N . VAL A 1 239 ? 17.251 58.678 56.425 1.00 48.62 239 VAL A N 1
ATOM 1779 C CA . VAL A 1 239 ? 17.338 58.540 57.906 1.00 48.62 239 VAL A CA 1
ATOM 1780 C C . VAL A 1 239 ? 18.701 58.003 58.378 1.00 48.62 239 VAL A C 1
ATOM 1782 O O . VAL A 1 239 ? 18.770 57.036 59.130 1.00 48.62 239 VAL A O 1
ATOM 1785 N N . LYS A 1 240 ? 19.818 58.592 57.924 1.00 47.47 240 LYS A N 1
ATOM 1786 C CA . LYS A 1 240 ? 21.119 58.406 58.601 1.00 47.47 240 LYS A CA 1
ATOM 1787 C C . LYS A 1 240 ? 22.097 59.559 58.341 1.00 47.47 240 LYS A C 1
ATOM 1789 O O . LYS A 1 240 ? 23.071 59.375 57.626 1.00 47.47 240 LYS A O 1
ATOM 1794 N N . VAL A 1 241 ? 21.836 60.730 58.927 1.00 43.03 241 VAL A N 1
ATOM 1795 C CA . VAL A 1 241 ? 22.856 61.759 59.214 1.00 43.03 241 VAL A CA 1
ATOM 1796 C C . VAL A 1 241 ? 22.482 62.464 60.526 1.00 43.03 241 VAL A C 1
ATOM 1798 O O . VAL A 1 241 ? 21.367 62.963 60.642 1.00 43.03 241 VAL A O 1
ATOM 1801 N N . GLY A 1 242 ? 23.436 62.503 61.465 1.00 34.56 242 GLY A N 1
ATOM 1802 C CA . GLY A 1 242 ? 23.378 63.158 62.785 1.00 34.56 242 GLY A CA 1
ATOM 1803 C C . GLY A 1 242 ? 22.857 62.217 63.874 1.00 34.56 242 GLY A C 1
ATOM 1804 O O . GLY A 1 242 ? 21.820 61.599 63.685 1.00 34.56 242 GLY A O 1
ATOM 1805 N N . SER A 1 243 ? 23.488 62.001 65.024 1.00 36.12 243 SER A N 1
ATOM 1806 C CA . SER A 1 243 ? 24.558 62.678 65.777 1.00 36.12 243 SER A CA 1
ATOM 1807 C C . SER A 1 243 ? 24.983 61.633 66.846 1.00 36.12 243 SER A C 1
ATOM 1809 O O . SER A 1 243 ? 24.108 60.897 67.299 1.00 36.12 243 SER A O 1
ATOM 1811 N N . SER A 1 244 ? 26.269 61.325 67.082 1.00 39.28 244 SER A N 1
ATOM 1812 C CA . SER A 1 244 ? 27.137 61.972 68.099 1.00 39.28 244 SER A CA 1
ATOM 1813 C C . SER A 1 244 ? 26.488 61.951 69.499 1.00 39.28 244 SER A C 1
ATOM 1815 O O . SER A 1 244 ? 25.342 62.364 69.619 1.00 39.28 244 SER A O 1
ATOM 1817 N N . ASP A 1 245 ? 27.077 61.483 70.599 1.00 35.41 245 ASP A N 1
ATOM 1818 C CA . ASP A 1 245 ? 28.467 61.258 71.008 1.00 35.41 245 ASP A CA 1
ATOM 1819 C C . ASP A 1 245 ? 28.481 60.414 72.307 1.00 35.41 245 ASP A C 1
ATOM 1821 O O . ASP A 1 245 ? 27.434 60.296 72.945 1.00 35.41 245 ASP A O 1
ATOM 1825 N N . SER A 1 246 ? 29.684 59.965 72.709 1.00 39.81 246 SER A N 1
ATOM 1826 C CA . SER A 1 246 ? 30.175 59.926 74.107 1.00 39.81 246 SER A CA 1
ATOM 1827 C C . SER A 1 246 ? 29.499 58.978 75.116 1.00 39.81 246 SER A C 1
ATOM 1829 O O . SER A 1 246 ? 28.305 58.726 75.077 1.00 39.81 246 SER A O 1
ATOM 1831 N N . ASP A 1 247 ? 30.160 58.429 76.128 1.00 39.97 247 ASP A N 1
ATOM 1832 C CA . ASP A 1 247 ? 31.547 58.436 76.602 1.00 39.97 247 ASP A CA 1
ATOM 1833 C C . ASP A 1 247 ? 31.625 57.377 77.717 1.00 39.97 247 ASP A C 1
ATOM 1835 O O . ASP A 1 247 ? 30.605 57.115 78.356 1.00 39.97 247 ASP A O 1
ATOM 1839 N N . SER A 1 248 ? 32.847 56.894 77.978 1.00 44.19 248 SER A N 1
ATOM 1840 C CA . SER A 1 248 ? 33.368 56.499 79.306 1.00 44.19 248 SER A CA 1
ATOM 1841 C C . SER A 1 248 ? 32.705 55.334 80.073 1.00 44.19 248 SER A C 1
ATOM 1843 O O . SER A 1 248 ? 31.505 55.120 80.023 1.00 44.19 248 SER A O 1
ATOM 1845 N N . ASP A 1 249 ? 33.367 54.560 80.929 1.00 40.00 249 ASP A N 1
ATOM 1846 C CA . ASP A 1 249 ? 34.761 54.279 81.314 1.00 40.00 249 ASP A CA 1
ATOM 1847 C C . ASP A 1 249 ? 34.648 53.229 82.458 1.00 40.00 249 ASP A C 1
ATOM 1849 O O . ASP A 1 249 ? 33.649 53.269 83.178 1.00 40.00 249 ASP A O 1
ATOM 1853 N N . SER A 1 250 ? 35.668 52.371 82.643 1.00 46.25 250 SER A N 1
ATOM 1854 C CA . SER A 1 250 ? 36.047 51.682 83.910 1.00 46.25 250 SER A CA 1
ATOM 1855 C C . SER A 1 250 ? 35.062 50.641 84.512 1.00 46.25 250 SER A C 1
ATOM 1857 O O . SER A 1 250 ? 33.852 50.803 84.463 1.00 46.25 250 SER A O 1
ATOM 1859 N N . ASP A 1 251 ? 35.416 49.517 85.146 1.00 44.59 251 ASP A N 1
ATOM 1860 C CA . ASP A 1 251 ? 36.648 48.870 85.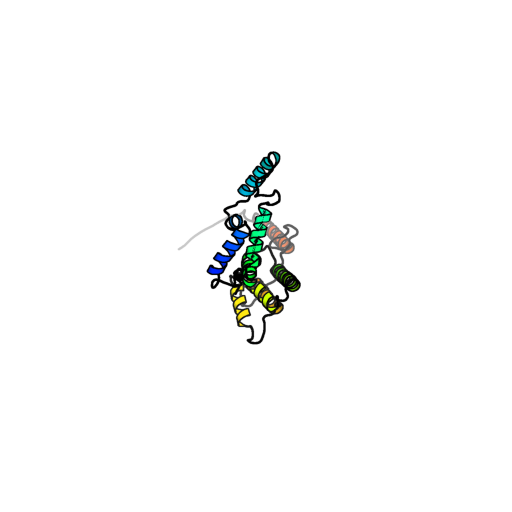628 1.00 44.59 251 ASP A CA 1
ATOM 1861 C C . ASP A 1 251 ? 36.299 47.382 85.906 1.00 44.59 251 ASP A C 1
ATOM 1863 O O . ASP A 1 251 ? 35.196 47.112 86.398 1.00 44.59 251 ASP A O 1
ATOM 1867 N N . ILE A 1 252 ? 37.216 46.433 85.645 1.00 44.16 252 ILE A N 1
ATOM 1868 C CA . ILE A 1 252 ? 37.797 45.492 86.640 1.00 44.16 252 ILE A CA 1
ATOM 1869 C C . ILE A 1 252 ? 39.013 44.751 86.069 1.00 44.16 252 ILE A C 1
ATOM 1871 O O . ILE A 1 252 ? 39.029 44.493 84.843 1.00 44.16 252 ILE A O 1
#

Foldseek 3Di:
DDPPPDDPDQAADPDPVCCVVNVVVLCVVCVVVVLNCVVVVVCDQVNQVVVLVVVVVVVVPDPDDDDDDVPNHSVVSNVVSVVSNVVRYPPVVVLVVCLVPPLADPVDDPDDLVRSLVVLVVVLVVVVVVDVPSDQLNSLVSSLSNYDCDPPSVVLSVVLVVPAPPPHGDGSVNSVVSVVVVVVVVVVDPDDDDDDDDDDPDQAAAPVPGRDNHHVVVVVVVVVVVVVVVVVVVVVPPPDDDDDDYDDDDDD

Radius of gyration: 37.84 Å; Cα contacts (8 Å, |Δi|>4): 167; chains: 1; bounding box: 52×103×131 Å